Protein AF-M3B7X3-F1 (afdb_monomer_lite)

Radius of gyration: 21.31 Å; chains: 1; bounding box: 44×22×75 Å

Foldseek 3Di:
DDDFPQDPCPPLLVLLVLLLVLLVVLLVVLVCCLVPVLVVLVDPVDQVLVSLVVLLVVLVVCVVPNVVSLVSNLVSLVVLLVVLVVCLVVDVLSVVLNVLSVLLNVLSVVLVCLCVVPLVVLSVLSNVLSVVCNVPVPPPVSSVVNNVSSVVNSVSSVVSSVSSVSSSVSSVVSSVSCVVCRRPDD

Secondary structure (DSSP, 8-state):
-PPP---TTTTHHHHHHHHHHHHHHHHHHHHHIIIIIHHHTT-TTS-HHHHHHHHHHHHHHHHHHHHHHHHHHHHHHHHHHHHHHHTTTT-HHHHHHHHHHHHHHHHHHHHHHHIIIIIHHHHHHHHHHHHHHHH-TT-HHHHHHHHHHHHHHHHHHHHHHHHHHHHHHHHHHHHHHHHHHTT---

pLDDT: mean 80.9, std 12.2, range [32.16, 93.62]

Organism: Pseudocercospora fijiensis (strain CIRAD86) (NCBI:txid383855)

Sequence (186 aa):
MPSPTLSQFWWMTPIQFLAALTAGFNSGATGLQAPLTMPILELSSIPAVYRGKQLRHLLTASDKFFPKLNAVSTLSNLVLGVICFLKRKESRVASEKWKFLVLAFGLNFGTTVFTLGYMARLNDLLRELARKIEVDPSDGVAERRFGETQVLWKRGANFRTVIMTSAAAVSIYTLYLDGKYLGMPM

InterPro domains:
  IPR013901 Anthrone oxygenase [PF08592] (62-170)

Structure (mmCIF, N/CA/C/O backbone):
data_AF-M3B7X3-F1
#
_entry.id   AF-M3B7X3-F1
#
loop_
_atom_site.group_PDB
_atom_site.id
_atom_site.type_symbol
_atom_site.label_atom_id
_atom_site.label_alt_id
_atom_site.label_comp_id
_atom_site.label_asym_id
_atom_site.label_entity_id
_atom_site.label_seq_id
_atom_site.pdbx_PDB_ins_code
_atom_site.Cartn_x
_atom_site.Cartn_y
_atom_site.Cartn_z
_atom_site.occupancy
_atom_site.B_iso_or_equiv
_atom_site.auth_seq_id
_atom_site.auth_comp_id
_atom_site.auth_asym_id
_atom_site.auth_atom_id
_atom_site.pdbx_PDB_model_num
ATOM 1 N N . MET A 1 1 ? -16.782 -6.018 46.853 1.00 32.16 1 MET A N 1
ATOM 2 C CA . MET A 1 1 ? -16.194 -4.983 45.975 1.00 32.16 1 MET A CA 1
ATOM 3 C C . MET A 1 1 ? -15.671 -5.685 44.733 1.00 32.16 1 MET A C 1
ATOM 5 O O . MET A 1 1 ? -14.865 -6.592 44.915 1.00 32.16 1 MET A O 1
ATOM 9 N N . PRO A 1 2 ? -16.133 -5.383 43.508 1.00 38.69 2 PRO A N 1
ATOM 10 C CA . PRO A 1 2 ? -15.510 -5.953 42.323 1.00 38.69 2 PRO A CA 1
ATOM 11 C C . PRO A 1 2 ? -14.125 -5.319 42.148 1.00 38.69 2 PRO A C 1
ATOM 13 O O . PRO A 1 2 ? -13.979 -4.101 42.226 1.00 38.69 2 PRO A O 1
ATOM 16 N N . SER A 1 3 ? -13.123 -6.175 41.981 1.00 39.34 3 SER A N 1
ATOM 17 C CA . SER A 1 3 ? -11.709 -5.862 41.770 1.00 39.34 3 SER A CA 1
ATOM 18 C C . SER A 1 3 ? -11.473 -4.941 40.564 1.00 39.34 3 SER A C 1
ATOM 20 O O . SER A 1 3 ? -12.279 -4.958 39.629 1.00 39.34 3 SER A O 1
ATOM 22 N N . PRO A 1 4 ? -10.354 -4.190 40.528 1.00 42.91 4 PRO A N 1
ATOM 23 C CA . PRO A 1 4 ? -10.046 -3.292 39.424 1.00 42.91 4 PRO A CA 1
ATOM 24 C C . PRO A 1 4 ? -9.999 -4.058 38.096 1.00 42.91 4 PRO A C 1
ATOM 26 O O . PRO A 1 4 ? -9.399 -5.126 37.973 1.00 42.91 4 PRO A O 1
ATOM 29 N N . THR A 1 5 ? -10.683 -3.478 37.118 1.00 48.72 5 THR A N 1
ATOM 30 C CA . THR A 1 5 ? -10.980 -3.891 35.741 1.00 48.72 5 THR A CA 1
ATOM 31 C C . THR A 1 5 ? -9.740 -3.988 34.845 1.00 48.72 5 THR A C 1
ATOM 33 O O . THR A 1 5 ? -9.711 -3.480 33.728 1.00 48.72 5 THR A O 1
ATOM 36 N N . LEU A 1 6 ? -8.688 -4.657 35.309 1.00 46.34 6 LEU A N 1
ATOM 37 C CA . LEU A 1 6 ? -7.407 -4.734 34.606 1.00 46.34 6 LEU A CA 1
ATOM 38 C C . LEU A 1 6 ? -7.367 -5.761 33.456 1.00 46.34 6 LEU A C 1
ATOM 40 O O . LEU A 1 6 ? -6.311 -5.928 32.859 1.00 46.34 6 LEU A O 1
ATOM 44 N N . SER A 1 7 ? -8.459 -6.460 33.105 1.00 50.84 7 SER A N 1
ATOM 45 C CA . SER A 1 7 ? -8.317 -7.658 32.251 1.00 50.84 7 SER A CA 1
ATOM 46 C C . SER A 1 7 ? -9.313 -7.902 31.122 1.00 50.84 7 SER A C 1
ATOM 48 O O . SER A 1 7 ? -9.101 -8.860 30.380 1.00 50.84 7 SER A O 1
ATOM 50 N N . GLN A 1 8 ? -10.362 -7.102 30.905 1.00 55.22 8 GLN A N 1
ATOM 51 C CA . GLN A 1 8 ? -11.420 -7.598 30.008 1.00 55.22 8 GLN A CA 1
ATOM 52 C C . GLN A 1 8 ? -10.977 -7.739 28.533 1.00 55.22 8 GLN A C 1
ATOM 54 O O . GLN A 1 8 ? -11.532 -8.570 27.819 1.00 55.22 8 GLN A O 1
ATOM 59 N N . PHE A 1 9 ? -9.927 -7.021 28.099 1.00 62.47 9 PHE A N 1
ATOM 60 C CA . PHE A 1 9 ? -9.427 -7.049 26.713 1.00 62.47 9 PHE A CA 1
ATOM 61 C C . PHE A 1 9 ? -7.904 -6.867 26.567 1.00 62.47 9 PHE A C 1
ATOM 63 O O . PHE A 1 9 ? -7.442 -6.314 25.571 1.00 62.47 9 PHE A O 1
ATOM 70 N N . TRP A 1 10 ? -7.103 -7.352 27.522 1.00 66.12 10 TRP A N 1
ATOM 71 C CA . TRP A 1 10 ? -5.633 -7.197 27.507 1.00 66.12 10 TRP A CA 1
ATOM 72 C C . TRP A 1 10 ? -4.959 -7.676 26.202 1.00 66.12 10 TRP A C 1
ATOM 74 O O . TRP A 1 10 ? -3.912 -7.168 25.813 1.00 66.12 10 TRP A O 1
ATOM 84 N N . TRP A 1 11 ? -5.580 -8.630 25.503 1.00 70.38 11 TRP A N 1
ATOM 85 C CA . TRP A 1 11 ? -5.110 -9.197 24.239 1.00 70.38 11 TRP A CA 1
ATOM 86 C C . TRP A 1 11 ? -5.480 -8.355 23.000 1.00 70.38 11 TRP A C 1
ATOM 88 O O . TRP A 1 11 ? -4.869 -8.528 21.947 1.00 70.38 11 TRP A O 1
ATOM 98 N N . MET A 1 12 ? -6.447 -7.431 23.089 1.00 73.69 12 MET A N 1
ATOM 99 C CA . MET A 1 12 ? -6.881 -6.614 21.943 1.00 73.69 12 MET A CA 1
ATOM 100 C C . MET A 1 12 ? -5.853 -5.549 21.574 1.00 73.69 12 MET A C 1
ATOM 102 O O . MET A 1 12 ? -5.597 -5.331 20.390 1.00 73.69 12 MET A O 1
ATOM 106 N N . THR A 1 13 ? -5.246 -4.911 22.575 1.00 77.62 13 THR A N 1
ATOM 107 C CA . THR A 1 13 ? -4.279 -3.826 22.375 1.00 77.62 13 THR A CA 1
ATOM 108 C C . THR A 1 13 ? -3.025 -4.292 21.624 1.00 77.62 13 THR A C 1
ATOM 110 O O . THR A 1 13 ? -2.667 -3.633 20.649 1.00 77.62 13 THR A O 1
ATOM 113 N N . PRO A 1 14 ? -2.395 -5.445 21.944 1.00 79.75 14 PRO A N 1
ATOM 114 C CA . PRO A 1 14 ? -1.297 -5.984 21.137 1.00 79.75 14 PRO A CA 1
ATOM 115 C C . PRO A 1 14 ? -1.680 -6.261 19.675 1.00 79.75 14 PRO A C 1
ATOM 117 O O . PRO A 1 14 ? -0.920 -5.926 18.769 1.00 79.75 14 PRO A O 1
ATOM 120 N N . ILE A 1 15 ? -2.866 -6.828 19.416 1.00 79.62 15 ILE A N 1
ATOM 121 C CA . ILE A 1 15 ? -3.318 -7.124 18.044 1.00 79.62 15 ILE A CA 1
ATOM 122 C C . ILE A 1 15 ? -3.590 -5.827 17.273 1.00 79.62 15 ILE A C 1
ATOM 124 O O . ILE A 1 15 ? -3.188 -5.700 16.118 1.00 79.62 15 ILE A O 1
ATOM 128 N N . GLN A 1 16 ? -4.221 -4.836 17.907 1.00 78.19 16 GLN A N 1
ATOM 129 C CA . GLN A 1 16 ? -4.441 -3.518 17.301 1.00 78.19 16 GLN A CA 1
ATOM 130 C C . GLN A 1 16 ? -3.134 -2.771 17.061 1.00 78.19 16 GLN A C 1
ATOM 132 O O . GLN A 1 16 ? -2.995 -2.099 16.043 1.00 78.19 16 GLN A O 1
ATOM 137 N N . PHE A 1 17 ? -2.158 -2.923 17.953 1.00 81.88 17 PHE A N 1
ATOM 138 C CA . PHE A 1 17 ? -0.833 -2.343 17.788 1.00 81.88 17 PHE A CA 1
ATOM 139 C C . PHE A 1 17 ? -0.130 -2.937 16.568 1.00 81.88 17 PHE A C 1
ATOM 141 O O . PHE A 1 17 ? 0.361 -2.193 15.721 1.00 81.88 17 PHE A O 1
ATOM 148 N N . LEU A 1 18 ? -0.174 -4.262 16.405 1.00 82.12 18 LEU A N 1
ATOM 149 C CA . LEU A 1 18 ? 0.335 -4.930 15.206 1.00 82.12 18 LEU A CA 1
ATOM 150 C C . LEU A 1 18 ? -0.425 -4.505 13.940 1.00 82.12 18 LEU A C 1
ATOM 152 O O . LEU A 1 18 ? 0.200 -4.248 12.909 1.00 82.12 18 LEU A O 1
ATOM 156 N N . ALA A 1 19 ? -1.752 -4.377 13.998 1.00 78.62 19 ALA A N 1
ATOM 157 C CA . ALA A 1 19 ? -2.565 -3.927 12.867 1.00 78.62 19 ALA A CA 1
ATOM 158 C C . ALA A 1 19 ? -2.245 -2.479 12.453 1.00 78.62 19 ALA A C 1
ATOM 160 O O . ALA A 1 19 ? -2.145 -2.189 11.258 1.00 78.62 19 ALA A O 1
ATOM 161 N N . ALA A 1 20 ? -2.037 -1.589 13.428 1.00 79.50 20 ALA A N 1
ATOM 162 C CA . ALA A 1 20 ? -1.670 -0.194 13.211 1.00 79.50 20 ALA A CA 1
ATOM 163 C C . ALA A 1 20 ? -0.232 -0.054 12.696 1.00 79.50 20 ALA A C 1
ATOM 165 O O . ALA A 1 20 ? -0.001 0.686 11.741 1.00 79.50 20 ALA A O 1
ATOM 166 N N . LEU A 1 21 ? 0.724 -0.803 13.261 1.00 82.62 21 LEU A N 1
ATOM 167 C CA . LEU A 1 21 ? 2.103 -0.835 12.773 1.00 82.62 21 LEU A CA 1
ATOM 168 C C . LEU A 1 21 ? 2.172 -1.351 11.340 1.00 82.62 21 LEU A C 1
ATOM 170 O O . LEU A 1 21 ? 2.798 -0.722 10.496 1.00 82.62 21 LEU A O 1
ATOM 174 N N . THR A 1 22 ? 1.515 -2.470 11.037 1.00 78.06 22 THR A N 1
ATOM 175 C CA . THR A 1 22 ? 1.511 -3.028 9.676 1.00 78.06 22 THR A CA 1
ATOM 176 C C . THR A 1 22 ? 0.863 -2.073 8.677 1.00 78.06 22 THR A C 1
ATOM 178 O O . THR A 1 22 ? 1.416 -1.881 7.594 1.00 78.06 22 THR A O 1
ATOM 181 N N . ALA A 1 23 ? -0.241 -1.410 9.043 1.00 73.50 23 ALA A N 1
ATOM 182 C CA . ALA A 1 23 ? -0.843 -0.358 8.223 1.00 73.50 23 ALA A CA 1
ATOM 183 C C . ALA A 1 23 ? 0.119 0.825 8.008 1.00 73.50 23 ALA A C 1
ATOM 185 O O . ALA A 1 23 ? 0.285 1.273 6.875 1.00 73.50 23 ALA A O 1
ATOM 186 N N . GLY A 1 24 ? 0.796 1.280 9.068 1.00 75.19 24 GLY A N 1
ATOM 187 C CA . GLY A 1 24 ? 1.764 2.379 9.034 1.00 75.19 24 GLY A CA 1
ATOM 188 C C . GLY A 1 24 ? 3.024 2.073 8.220 1.00 75.19 24 GLY A C 1
ATOM 189 O O . GLY A 1 24 ? 3.465 2.896 7.424 1.00 75.19 24 GLY A O 1
ATOM 190 N N . PHE A 1 25 ? 3.590 0.871 8.342 1.00 77.44 25 PHE A N 1
ATOM 191 C CA . PHE A 1 25 ? 4.721 0.441 7.513 1.00 77.44 25 PHE A CA 1
ATOM 192 C C . PHE A 1 25 ? 4.327 0.336 6.040 1.00 77.44 25 PHE A C 1
ATOM 194 O O . PHE A 1 25 ? 5.087 0.737 5.160 1.00 77.44 25 PHE A O 1
ATOM 201 N N . ASN A 1 26 ? 3.131 -0.181 5.758 1.00 72.88 26 ASN A N 1
ATOM 202 C CA . ASN A 1 26 ? 2.644 -0.327 4.393 1.00 72.88 26 ASN A CA 1
ATOM 203 C C . ASN A 1 26 ? 2.352 1.052 3.760 1.00 72.88 26 ASN A C 1
ATOM 205 O O . ASN A 1 26 ? 2.676 1.272 2.587 1.00 72.88 26 ASN A O 1
ATOM 209 N N . SER A 1 27 ? 1.795 2.001 4.528 1.00 68.62 27 SER A N 1
ATOM 210 C CA . SER A 1 27 ? 1.561 3.376 4.066 1.00 68.62 27 SER A CA 1
ATOM 211 C C . SER A 1 27 ? 2.871 4.138 3.885 1.00 68.62 27 SER A C 1
ATOM 213 O O . SER A 1 27 ? 3.059 4.751 2.841 1.00 68.62 27 SER A O 1
ATOM 215 N N . GLY A 1 28 ? 3.809 4.030 4.830 1.00 65.75 28 GLY A N 1
ATOM 216 C CA . GLY A 1 28 ? 5.124 4.665 4.759 1.00 65.75 28 GLY A CA 1
ATOM 217 C C . GLY A 1 28 ? 5.959 4.153 3.589 1.00 65.75 28 GLY A C 1
ATOM 218 O O . GLY A 1 28 ? 6.509 4.942 2.832 1.00 65.75 28 GLY A O 1
ATOM 219 N N . ALA A 1 29 ? 5.999 2.842 3.359 1.00 67.62 29 ALA A N 1
ATOM 220 C CA . ALA A 1 29 ? 6.745 2.291 2.234 1.00 67.62 29 ALA A CA 1
ATOM 221 C C . ALA A 1 29 ? 6.149 2.697 0.874 1.00 67.62 29 ALA A C 1
ATOM 223 O O . ALA A 1 29 ? 6.891 3.042 -0.041 1.00 67.62 29 ALA A O 1
ATOM 224 N N . THR A 1 30 ? 4.818 2.725 0.746 1.00 66.00 30 THR A N 1
ATOM 225 C CA . THR A 1 30 ? 4.146 3.203 -0.478 1.00 66.00 30 THR A CA 1
ATOM 226 C C . THR A 1 30 ? 4.337 4.714 -0.661 1.00 66.00 30 THR A C 1
ATOM 228 O O . THR A 1 30 ? 4.655 5.178 -1.758 1.00 66.00 30 THR A O 1
ATOM 231 N N . GLY A 1 31 ? 4.214 5.465 0.435 1.00 60.16 31 GLY A N 1
ATOM 232 C CA . GLY A 1 31 ? 4.354 6.914 0.497 1.00 60.16 31 GLY A CA 1
ATOM 233 C C . GLY A 1 31 ? 5.786 7.416 0.339 1.00 60.16 31 GLY A C 1
ATOM 234 O O . GLY A 1 31 ? 5.959 8.570 -0.017 1.00 60.16 31 GLY A O 1
ATOM 235 N N . LEU A 1 32 ? 6.807 6.577 0.541 1.00 64.38 32 LEU A N 1
ATOM 236 C CA . LEU A 1 32 ? 8.206 6.887 0.219 1.00 64.38 32 LEU A CA 1
ATOM 237 C C . LEU A 1 32 ? 8.577 6.425 -1.199 1.00 64.38 32 LEU A C 1
ATOM 239 O O . LEU A 1 32 ? 9.334 7.107 -1.887 1.00 64.38 32 LEU A O 1
ATOM 243 N N . GLN A 1 33 ? 8.007 5.318 -1.690 1.00 67.12 33 GLN A N 1
ATOM 244 C CA . GLN A 1 33 ? 8.290 4.815 -3.042 1.00 67.12 33 GLN A CA 1
ATOM 245 C C . GLN A 1 33 ? 7.832 5.772 -4.153 1.00 67.12 33 GLN A C 1
ATOM 247 O O . GLN A 1 33 ? 8.554 5.964 -5.132 1.00 67.12 33 GLN A O 1
ATOM 252 N N . ALA A 1 34 ? 6.658 6.392 -4.016 1.00 62.41 34 ALA A N 1
ATOM 253 C CA . ALA A 1 34 ? 6.115 7.283 -5.044 1.00 62.41 34 ALA A CA 1
ATOM 254 C C . ALA A 1 34 ? 6.850 8.640 -5.182 1.00 62.41 34 ALA A C 1
ATOM 256 O O . ALA A 1 34 ? 7.098 9.037 -6.321 1.00 62.41 34 ALA A O 1
ATOM 257 N N . PRO A 1 35 ? 7.229 9.349 -4.098 1.00 58.50 35 PRO A N 1
ATOM 258 C CA . PRO A 1 35 ? 7.925 10.635 -4.194 1.00 58.50 35 PRO A CA 1
ATOM 259 C C . PRO A 1 35 ? 9.455 10.551 -4.125 1.00 58.50 35 PRO A C 1
ATOM 261 O O . PRO A 1 35 ? 10.102 11.512 -4.524 1.00 58.50 35 PRO A O 1
ATOM 264 N N . LEU A 1 36 ? 10.054 9.459 -3.631 1.00 61.25 36 LEU A N 1
ATOM 265 C CA . LEU A 1 36 ? 11.519 9.339 -3.557 1.00 61.25 36 LEU A CA 1
ATOM 266 C C . LEU A 1 36 ? 12.061 8.358 -4.589 1.00 61.25 36 LEU A C 1
ATOM 268 O O . LEU A 1 36 ? 12.982 8.685 -5.330 1.00 61.25 36 LEU A O 1
ATOM 272 N N . THR A 1 37 ? 11.491 7.158 -4.671 1.00 64.81 37 THR A N 1
ATOM 273 C CA . THR A 1 37 ? 12.055 6.107 -5.525 1.00 64.81 37 THR A CA 1
ATOM 274 C C . THR A 1 37 ? 11.711 6.313 -6.998 1.00 64.81 37 THR A C 1
ATOM 276 O O . THR A 1 37 ? 12.593 6.208 -7.843 1.00 64.81 37 THR A O 1
ATOM 279 N N . MET A 1 38 ? 10.463 6.655 -7.329 1.00 69.69 38 MET A N 1
ATOM 280 C CA . MET A 1 38 ? 10.069 6.850 -8.731 1.00 69.69 38 MET A CA 1
ATOM 281 C C . MET A 1 38 ? 10.735 8.053 -9.423 1.00 69.69 38 MET A C 1
ATOM 283 O O . MET A 1 38 ? 11.180 7.874 -10.551 1.00 69.69 38 MET A O 1
ATOM 287 N N . PRO A 1 39 ? 10.895 9.237 -8.799 1.00 62.97 39 PRO A N 1
ATOM 288 C CA . PRO A 1 39 ? 11.577 10.360 -9.449 1.00 62.97 39 PRO A CA 1
ATOM 289 C C . PRO A 1 39 ? 13.058 10.093 -9.743 1.00 62.97 39 PRO A C 1
ATOM 291 O O . PRO A 1 39 ? 13.563 10.502 -10.785 1.00 62.97 39 PRO A O 1
ATOM 294 N N . ILE A 1 40 ? 13.748 9.338 -8.878 1.00 59.62 40 ILE A N 1
ATOM 295 C CA . ILE A 1 40 ? 15.127 8.886 -9.136 1.00 59.62 40 ILE A CA 1
ATOM 296 C C . ILE A 1 40 ? 15.168 7.966 -10.368 1.00 59.62 40 ILE A C 1
ATOM 298 O O . ILE A 1 40 ? 16.091 8.041 -11.175 1.00 59.62 40 ILE A O 1
ATOM 302 N N . LEU A 1 41 ? 14.125 7.154 -10.561 1.00 64.50 41 LEU A N 1
ATOM 303 C CA . LEU A 1 41 ? 13.939 6.274 -11.719 1.00 64.50 41 LEU A CA 1
ATOM 304 C C . LEU A 1 41 ? 13.376 6.990 -12.956 1.00 64.50 41 LEU A C 1
ATOM 306 O O . LEU A 1 41 ? 13.020 6.323 -13.925 1.00 64.50 41 LEU A O 1
ATOM 310 N N . GLU A 1 42 ? 13.286 8.318 -12.941 1.00 68.38 42 GLU A N 1
ATOM 311 C CA . GLU A 1 42 ? 12.842 9.150 -14.065 1.00 68.38 42 GLU A CA 1
ATOM 312 C C . GLU A 1 42 ? 13.927 10.128 -14.537 1.00 68.38 42 GLU A C 1
ATOM 314 O O . GLU A 1 42 ? 13.754 10.765 -15.575 1.00 68.38 42 GLU A O 1
ATOM 319 N N . LEU A 1 43 ? 15.063 10.211 -13.835 1.00 72.25 43 LEU A N 1
ATOM 320 C CA . LEU A 1 43 ? 16.181 11.080 -14.203 1.00 72.25 43 LEU A CA 1
ATOM 321 C C . LEU A 1 43 ? 16.670 10.775 -15.625 1.00 72.25 43 LEU A C 1
ATOM 323 O O . LEU A 1 43 ? 17.094 9.657 -15.922 1.00 72.25 43 LEU A O 1
ATOM 327 N N . SER A 1 44 ? 16.649 11.791 -16.491 1.00 70.50 44 SER A N 1
ATOM 328 C CA . SER A 1 44 ? 17.091 11.698 -17.891 1.00 70.50 44 SER A CA 1
ATOM 329 C C . SER A 1 44 ? 18.587 11.415 -18.034 1.00 70.50 44 SER A C 1
ATOM 331 O O . SER A 1 44 ? 19.022 10.906 -19.061 1.00 70.50 44 SER A O 1
ATOM 333 N N . SER A 1 45 ? 19.373 11.702 -16.994 1.00 76.38 45 SER A N 1
ATOM 334 C CA . SER A 1 45 ? 20.800 11.380 -16.926 1.00 76.38 45 SER A CA 1
ATOM 335 C C . SER A 1 45 ? 21.080 9.883 -16.762 1.00 76.38 45 SER A C 1
ATOM 337 O O . SER A 1 45 ? 22.212 9.453 -16.975 1.00 76.38 45 SER A O 1
ATOM 339 N N . ILE A 1 46 ? 20.076 9.080 -16.391 1.00 78.19 46 ILE A N 1
ATOM 340 C CA . ILE A 1 46 ? 20.221 7.636 -16.200 1.00 78.19 46 ILE A CA 1
ATOM 341 C C . ILE A 1 46 ? 19.628 6.912 -17.417 1.00 78.19 46 ILE A C 1
ATOM 343 O O . ILE A 1 46 ? 18.432 7.053 -17.690 1.00 78.19 46 ILE A O 1
ATOM 347 N N . PRO A 1 47 ? 20.402 6.071 -18.126 1.00 81.00 47 PRO A N 1
ATOM 348 C CA . PRO A 1 47 ? 19.880 5.303 -19.253 1.00 81.00 47 PRO A CA 1
ATOM 349 C C . PRO A 1 47 ? 18.645 4.472 -18.875 1.00 81.00 47 PRO A C 1
ATOM 351 O O . PRO A 1 47 ? 18.592 3.859 -17.802 1.00 81.00 47 PRO A O 1
ATOM 354 N N . ALA A 1 48 ? 17.654 4.427 -19.771 1.00 77.50 48 ALA A N 1
ATOM 355 C CA . ALA A 1 48 ? 16.365 3.762 -19.548 1.00 77.50 48 ALA A CA 1
ATOM 356 C C . ALA A 1 48 ? 16.503 2.289 -19.121 1.00 77.50 48 ALA A C 1
ATOM 358 O O . ALA A 1 48 ? 15.746 1.812 -18.276 1.00 77.50 48 ALA A O 1
ATOM 359 N N . VAL A 1 49 ? 17.531 1.596 -19.618 1.00 82.56 49 VAL A N 1
ATOM 360 C CA . VAL A 1 49 ? 17.854 0.206 -19.260 1.00 82.56 49 VAL A CA 1
ATOM 361 C C . VAL A 1 49 ? 18.088 0.037 -17.752 1.00 82.56 49 VAL A C 1
ATOM 363 O O . VAL A 1 49 ? 17.556 -0.890 -17.136 1.00 82.56 49 VAL A O 1
ATOM 366 N N . TYR A 1 50 ? 18.856 0.930 -17.121 1.00 84.19 50 TYR A N 1
ATOM 367 C CA . TYR A 1 50 ? 19.150 0.836 -15.687 1.00 84.19 50 TYR A CA 1
ATOM 368 C C . TYR A 1 50 ? 17.931 1.201 -14.836 1.00 84.19 50 TYR A C 1
ATOM 370 O O . TYR A 1 50 ? 17.645 0.510 -13.853 1.00 84.19 50 TYR A O 1
ATOM 378 N N . ARG A 1 51 ? 17.168 2.218 -15.262 1.00 81.38 51 ARG A N 1
ATOM 379 C CA . ARG A 1 51 ? 15.893 2.609 -14.636 1.00 81.38 51 ARG A CA 1
ATOM 380 C C . ARG A 1 51 ? 14.898 1.443 -14.654 1.00 81.38 51 ARG A C 1
ATOM 382 O O . ARG A 1 51 ? 14.342 1.083 -13.617 1.00 81.38 51 ARG A O 1
ATOM 389 N N . GLY A 1 52 ? 14.754 0.778 -15.801 1.00 81.06 52 GLY A N 1
ATOM 390 C CA . GLY A 1 52 ? 13.903 -0.401 -15.972 1.00 81.06 52 GLY A CA 1
ATOM 391 C C . GLY A 1 52 ? 14.318 -1.587 -15.095 1.00 81.06 52 GLY A C 1
ATOM 392 O O . GLY A 1 52 ? 13.466 -2.210 -14.455 1.00 81.06 52 GLY A O 1
ATOM 393 N N . LYS A 1 53 ? 15.624 -1.879 -14.996 1.00 83.50 53 LYS A N 1
ATOM 394 C CA . LYS A 1 53 ? 16.155 -2.954 -14.134 1.00 83.50 53 LYS A CA 1
ATOM 395 C C . LYS A 1 53 ? 15.866 -2.711 -12.654 1.00 83.50 53 LYS A C 1
ATOM 397 O O . LYS A 1 53 ? 15.361 -3.612 -11.977 1.00 83.50 53 LYS A O 1
ATOM 402 N N . GLN A 1 54 ? 16.157 -1.507 -12.162 1.00 83.62 54 GLN A N 1
ATOM 403 C CA . GLN A 1 54 ? 15.894 -1.137 -10.770 1.00 83.62 54 GLN A CA 1
ATOM 404 C C . GLN A 1 54 ? 14.395 -1.171 -10.463 1.00 83.62 54 GLN A C 1
ATOM 406 O O . GLN A 1 54 ? 13.987 -1.782 -9.474 1.00 83.62 54 GLN A O 1
ATOM 411 N N . LEU A 1 55 ? 13.564 -0.607 -11.346 1.00 83.88 55 LEU A N 1
ATOM 412 C CA . LEU A 1 55 ? 12.116 -0.620 -11.174 1.00 83.88 55 LEU A CA 1
ATOM 413 C C . LEU A 1 55 ? 11.565 -2.048 -11.114 1.00 83.88 55 LEU A C 1
ATOM 415 O O . LEU A 1 55 ? 10.793 -2.376 -10.216 1.00 83.88 55 LEU A O 1
ATOM 419 N N . ARG A 1 56 ? 11.995 -2.933 -12.019 1.00 83.12 56 ARG A N 1
ATOM 420 C CA . ARG A 1 56 ? 11.571 -4.341 -12.022 1.00 83.12 56 ARG A CA 1
ATOM 421 C C . ARG A 1 56 ? 11.912 -5.037 -10.705 1.00 83.12 56 ARG A C 1
ATOM 423 O O . ARG A 1 56 ? 11.076 -5.775 -10.179 1.00 83.12 56 ARG A O 1
ATOM 430 N N . HIS A 1 57 ? 13.110 -4.805 -10.169 1.00 83.12 57 HIS A N 1
ATOM 431 C CA . HIS A 1 57 ? 13.516 -5.367 -8.881 1.00 83.12 57 HIS A CA 1
ATOM 432 C C . HIS A 1 57 ? 12.617 -4.864 -7.743 1.00 83.12 57 HIS A C 1
ATOM 434 O O . HIS A 1 57 ? 12.073 -5.669 -6.985 1.00 83.12 57 HIS A O 1
ATOM 440 N N .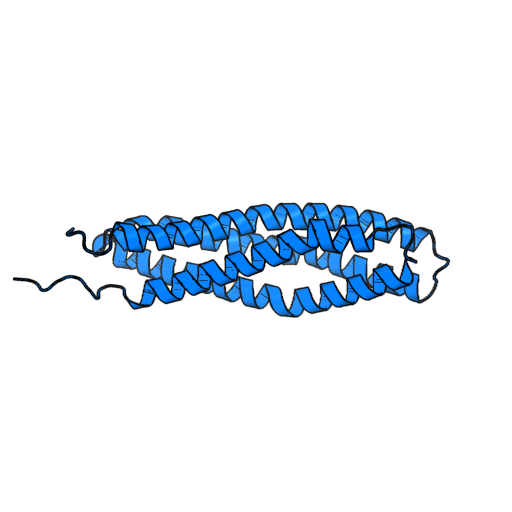 LEU A 1 58 ? 12.380 -3.552 -7.683 1.00 82.44 58 LEU A N 1
ATOM 441 C CA . LEU A 1 58 ? 11.525 -2.923 -6.676 1.00 82.44 58 LEU A CA 1
ATOM 442 C C . LEU A 1 58 ? 10.080 -3.420 -6.741 1.00 82.44 58 LEU A C 1
ATOM 444 O O . LEU A 1 58 ? 9.522 -3.795 -5.715 1.00 82.44 58 LEU A O 1
ATOM 448 N N . LEU A 1 59 ? 9.490 -3.491 -7.936 1.00 82.62 59 LEU A N 1
ATOM 449 C CA . LEU A 1 59 ? 8.132 -4.006 -8.123 1.00 82.62 59 LEU A CA 1
ATOM 450 C C . LEU A 1 59 ? 8.027 -5.474 -7.698 1.00 82.62 59 LEU A C 1
ATOM 452 O O . LEU A 1 59 ? 7.038 -5.881 -7.103 1.00 82.62 59 LEU A O 1
ATOM 456 N N . THR A 1 60 ? 9.047 -6.285 -7.985 1.00 82.19 60 THR A N 1
ATOM 457 C CA . THR A 1 60 ? 9.065 -7.706 -7.594 1.00 82.19 60 THR A CA 1
ATOM 458 C C . THR A 1 60 ? 9.174 -7.874 -6.078 1.00 82.19 60 THR A C 1
ATOM 460 O O . THR A 1 60 ? 8.476 -8.702 -5.494 1.00 82.19 60 THR A O 1
ATOM 463 N N . ALA A 1 61 ? 10.014 -7.071 -5.418 1.00 81.12 61 ALA A N 1
ATOM 464 C CA . ALA A 1 61 ? 10.091 -7.051 -3.961 1.00 81.12 61 ALA A CA 1
ATOM 465 C C . ALA A 1 61 ? 8.759 -6.578 -3.349 1.00 81.12 61 ALA A C 1
ATOM 467 O O . ALA A 1 61 ? 8.231 -7.212 -2.435 1.00 81.12 61 ALA A O 1
ATOM 468 N N . SER A 1 62 ? 8.181 -5.514 -3.906 1.00 77.56 62 SER A N 1
ATOM 469 C CA . SER A 1 62 ? 6.913 -4.920 -3.478 1.00 77.56 62 SER A CA 1
ATOM 470 C C . SER A 1 62 ? 5.767 -5.942 -3.484 1.00 77.56 62 SER A C 1
ATOM 472 O O . SER A 1 62 ? 5.126 -6.159 -2.450 1.00 77.56 62 SER A O 1
ATOM 474 N N . ASP A 1 63 ? 5.594 -6.671 -4.589 1.00 79.00 63 ASP A N 1
ATOM 475 C CA . ASP A 1 63 ? 4.545 -7.689 -4.737 1.00 79.00 63 ASP A CA 1
ATOM 476 C C . ASP A 1 63 ? 4.706 -8.867 -3.761 1.00 79.00 63 ASP A C 1
ATOM 478 O O . ASP A 1 63 ? 3.725 -9.497 -3.367 1.00 79.00 63 ASP A O 1
ATOM 482 N N . LYS A 1 64 ? 5.933 -9.170 -3.320 1.00 81.12 64 LYS A N 1
ATOM 483 C CA . LYS A 1 64 ? 6.184 -10.263 -2.369 1.00 81.12 64 LYS A CA 1
ATOM 484 C C . LYS A 1 64 ? 5.864 -9.875 -0.922 1.00 81.12 64 LYS A C 1
ATOM 486 O O . LYS A 1 64 ? 5.412 -10.729 -0.150 1.00 81.12 64 LYS A O 1
ATOM 491 N N . PHE A 1 65 ? 6.136 -8.626 -0.541 1.00 78.75 65 PHE A N 1
ATOM 492 C CA . PHE A 1 65 ? 6.080 -8.172 0.852 1.00 78.75 65 PHE A CA 1
ATOM 493 C C .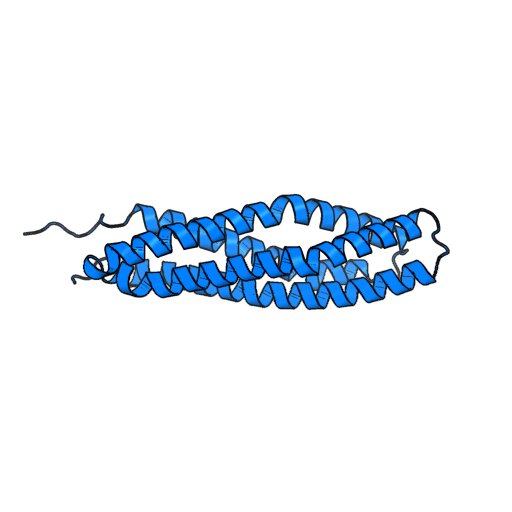 PHE A 1 65 ? 4.758 -7.483 1.221 1.00 78.75 65 PHE A C 1
ATOM 495 O O . PHE A 1 65 ? 4.138 -7.857 2.221 1.00 78.75 65 PHE A O 1
ATOM 502 N N . PHE A 1 66 ? 4.286 -6.507 0.438 1.00 78.81 66 PHE A N 1
ATOM 503 C CA . PHE A 1 66 ? 3.161 -5.657 0.858 1.00 78.81 66 PHE A CA 1
ATOM 504 C C . PHE A 1 66 ? 1.797 -6.345 0.916 1.00 78.81 66 PHE A C 1
ATOM 506 O O . PHE A 1 66 ? 1.044 -6.032 1.843 1.00 78.81 66 PHE A O 1
ATOM 513 N N . PRO A 1 67 ? 1.449 -7.296 0.026 1.00 81.31 67 PRO A N 1
ATOM 514 C CA . PRO A 1 67 ? 0.179 -8.010 0.143 1.00 81.31 67 PRO A CA 1
ATOM 515 C C . PRO A 1 67 ? 0.051 -8.764 1.469 1.00 81.31 67 PRO A C 1
ATOM 517 O O . PRO A 1 67 ? -1.007 -8.741 2.093 1.00 81.31 67 PRO A O 1
ATOM 520 N N . LYS A 1 68 ? 1.149 -9.362 1.950 1.00 84.06 68 LYS A N 1
ATOM 521 C CA . LYS A 1 68 ? 1.175 -10.090 3.227 1.00 84.06 68 LYS A CA 1
ATOM 522 C C . LYS A 1 68 ? 0.961 -9.149 4.410 1.00 84.06 68 LYS A C 1
ATOM 524 O O . LYS A 1 68 ? 0.140 -9.436 5.275 1.00 84.06 68 LYS A O 1
ATOM 529 N N . LEU A 1 69 ? 1.649 -8.006 4.418 1.00 81.56 69 LEU A N 1
ATOM 530 C CA . LEU A 1 69 ? 1.474 -6.987 5.459 1.00 81.56 69 LEU A CA 1
ATOM 531 C C . LEU A 1 69 ? 0.048 -6.425 5.469 1.00 81.56 69 LEU A C 1
ATOM 533 O O . LEU A 1 69 ? -0.555 -6.288 6.533 1.00 81.56 69 LEU A O 1
ATOM 537 N N . ASN A 1 70 ? -0.521 -6.155 4.290 1.00 84.94 70 ASN A N 1
ATOM 538 C CA . ASN A 1 70 ? -1.893 -5.668 4.195 1.00 84.94 70 ASN A CA 1
ATOM 539 C C . ASN A 1 70 ? -2.911 -6.712 4.668 1.00 84.94 70 ASN A C 1
ATOM 541 O O . ASN A 1 70 ? -3.878 -6.357 5.340 1.00 84.94 70 ASN A O 1
ATOM 545 N N . ALA A 1 71 ? -2.691 -7.993 4.357 1.00 85.81 71 ALA A N 1
ATOM 546 C CA . ALA A 1 71 ? -3.554 -9.085 4.797 1.00 85.81 71 ALA A CA 1
ATOM 547 C C . ALA A 1 71 ? -3.594 -9.196 6.329 1.00 85.81 71 ALA A C 1
ATOM 549 O O . ALA A 1 71 ? -4.678 -9.320 6.895 1.00 85.81 71 ALA A O 1
ATOM 550 N N . VAL A 1 72 ? -2.444 -9.064 7.003 1.00 86.31 72 VAL A N 1
ATOM 551 C CA . VAL A 1 72 ? -2.370 -9.072 8.476 1.00 86.31 72 VAL A CA 1
ATOM 552 C C . VAL A 1 72 ? -3.186 -7.931 9.081 1.00 86.31 72 VAL A C 1
ATOM 554 O O . VAL A 1 72 ? -3.983 -8.173 9.988 1.00 86.31 72 VAL A O 1
ATOM 557 N N . SER A 1 73 ? -3.045 -6.707 8.562 1.00 85.19 73 SER A N 1
ATOM 558 C CA . SER A 1 73 ? -3.813 -5.551 9.047 1.00 85.19 73 SER A CA 1
ATOM 559 C C . SER A 1 73 ? -5.315 -5.708 8.770 1.00 85.19 73 SER A C 1
ATOM 561 O O . SER A 1 73 ? -6.149 -5.470 9.642 1.00 85.19 73 SER A O 1
ATOM 563 N N . THR A 1 74 ? -5.676 -6.179 7.571 1.00 88.75 74 THR A N 1
ATOM 564 C CA . THR A 1 74 ? -7.073 -6.410 7.161 1.00 88.75 74 THR A CA 1
ATOM 565 C C . THR A 1 74 ? -7.749 -7.449 8.052 1.00 88.75 74 THR A C 1
ATOM 567 O O . THR A 1 74 ? -8.820 -7.188 8.597 1.00 88.75 74 THR A O 1
ATOM 570 N N . LEU A 1 75 ? -7.117 -8.612 8.235 1.00 90.44 75 LEU A N 1
ATOM 571 C CA . LEU A 1 75 ? -7.677 -9.706 9.023 1.00 90.44 75 LEU A CA 1
ATOM 572 C C . LEU A 1 75 ? -7.767 -9.338 10.505 1.00 90.44 75 LEU A C 1
ATOM 574 O O . LEU A 1 75 ? -8.796 -9.585 11.128 1.00 90.44 75 LEU A O 1
ATOM 578 N N . SER A 1 76 ? -6.732 -8.693 11.050 1.00 87.81 76 SER A N 1
ATOM 579 C CA . SER A 1 76 ? -6.741 -8.209 12.434 1.00 87.81 76 SER A CA 1
ATOM 580 C C . SER A 1 76 ? -7.905 -7.244 12.677 1.00 87.81 76 SER A C 1
ATOM 582 O O . SER A 1 76 ? -8.677 -7.442 13.613 1.00 87.81 76 SER A O 1
ATOM 584 N N . ASN A 1 77 ? -8.091 -6.250 11.801 1.00 89.38 77 ASN A N 1
ATOM 585 C CA . ASN A 1 77 ? -9.185 -5.282 11.918 1.00 89.38 77 ASN A CA 1
ATOM 586 C C . ASN A 1 77 ? -10.567 -5.939 11.784 1.00 89.38 77 ASN A C 1
ATOM 588 O O . ASN A 1 77 ? -11.484 -5.570 12.516 1.00 89.38 77 ASN A O 1
ATOM 592 N N . LEU A 1 78 ? -10.711 -6.947 10.916 1.00 92.12 78 LEU A N 1
ATOM 593 C CA . LEU A 1 78 ? -11.953 -7.711 10.782 1.00 92.12 78 LEU A CA 1
ATOM 594 C C . LEU A 1 78 ? -12.278 -8.497 12.058 1.00 92.12 78 LEU A C 1
ATOM 596 O O . LEU A 1 78 ? -13.370 -8.353 12.606 1.00 92.12 78 LEU A O 1
ATOM 600 N N . VAL A 1 79 ? -11.330 -9.305 12.541 1.00 91.31 79 VAL A N 1
ATOM 601 C CA . VAL A 1 79 ? -11.512 -10.151 13.731 1.00 91.31 79 VAL A CA 1
ATOM 602 C C . VAL A 1 79 ? -11.844 -9.290 14.947 1.00 91.31 79 VAL A C 1
ATOM 604 O O . VAL A 1 79 ? -12.827 -9.544 15.643 1.00 91.31 79 VAL A O 1
ATOM 607 N N . LEU A 1 80 ? -11.077 -8.224 15.172 1.00 88.25 80 LEU A N 1
ATOM 608 C CA . LEU A 1 80 ? -11.318 -7.304 16.280 1.00 88.25 80 LEU A CA 1
ATOM 609 C C . LEU A 1 80 ? -12.641 -6.550 16.115 1.00 88.25 80 LEU A C 1
ATOM 611 O O . LEU A 1 80 ? -13.345 -6.351 17.101 1.00 88.25 80 LEU A O 1
ATOM 615 N N . GLY A 1 81 ? -13.001 -6.155 14.891 1.00 90.38 81 GLY A N 1
ATOM 616 C CA . GLY A 1 81 ? -14.276 -5.506 14.595 1.00 90.38 81 GLY A CA 1
ATOM 617 C C . GLY A 1 81 ? -15.469 -6.391 14.953 1.00 90.38 81 GLY A C 1
ATOM 618 O O . GLY A 1 81 ? -16.387 -5.930 15.632 1.00 90.38 81 GLY A O 1
ATOM 619 N N . VAL A 1 82 ? -15.423 -7.676 14.583 1.00 91.44 82 VAL A N 1
ATOM 620 C CA . VAL A 1 82 ? -16.449 -8.6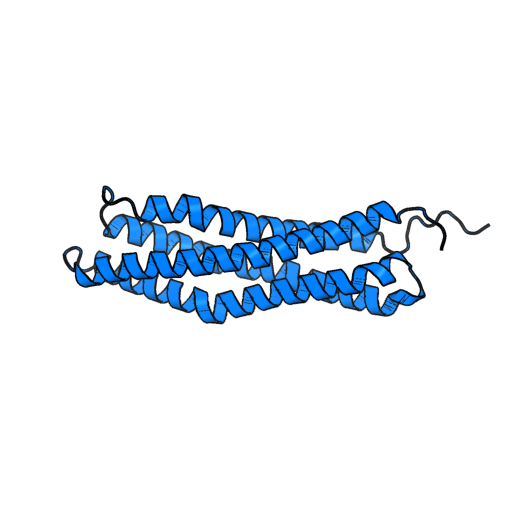69 14.940 1.00 91.44 82 VAL A CA 1
ATOM 621 C C . VAL A 1 82 ? -16.517 -8.868 16.453 1.00 91.44 82 VAL A C 1
ATOM 623 O O . VAL A 1 82 ? -17.606 -8.819 17.025 1.00 91.44 82 VAL A O 1
ATOM 626 N N . ILE A 1 83 ? -15.377 -9.036 17.130 1.00 88.75 83 ILE A N 1
ATOM 627 C CA . ILE A 1 83 ? -15.360 -9.247 18.584 1.00 88.75 83 ILE A CA 1
ATOM 628 C C . ILE A 1 83 ? -15.886 -8.011 19.326 1.00 88.75 83 ILE A C 1
ATOM 630 O O . ILE A 1 83 ? -16.750 -8.148 20.195 1.00 88.75 83 ILE A O 1
ATOM 634 N N . CYS A 1 84 ? -15.446 -6.802 18.953 1.00 88.00 84 CYS A N 1
ATOM 635 C CA . CYS A 1 84 ? -15.982 -5.561 19.513 1.00 88.00 84 CYS A CA 1
ATOM 636 C C . CYS A 1 84 ? -17.485 -5.430 19.256 1.00 88.00 84 CYS A C 1
ATOM 638 O O . CYS A 1 84 ? -18.222 -5.012 20.145 1.00 88.00 84 CYS A O 1
ATOM 640 N N . PHE A 1 85 ? -17.963 -5.811 18.070 1.00 91.38 85 PHE A N 1
ATOM 641 C CA . PHE A 1 85 ? -19.387 -5.784 17.772 1.00 91.38 85 PHE A CA 1
ATOM 642 C C . PHE A 1 85 ? -20.163 -6.740 18.681 1.00 91.38 85 PHE A C 1
ATOM 644 O O . PHE A 1 85 ? -21.161 -6.335 19.273 1.00 91.38 85 PHE A O 1
ATOM 651 N N . LEU A 1 86 ? -19.713 -7.983 18.862 1.00 90.12 86 LEU A N 1
ATOM 652 C CA . LEU A 1 86 ? -20.381 -8.945 19.746 1.00 90.12 86 LEU A CA 1
ATOM 653 C C . LEU A 1 86 ? -20.379 -8.479 21.210 1.00 90.12 86 LEU A C 1
ATOM 655 O O . LEU A 1 86 ? -21.395 -8.591 21.891 1.00 90.12 86 LEU A O 1
ATOM 659 N N . LYS A 1 87 ? -19.278 -7.869 21.662 1.00 85.69 87 LYS A N 1
ATOM 660 C CA . LYS A 1 87 ? -19.085 -7.380 23.036 1.00 85.69 87 LYS A CA 1
ATOM 661 C C . LYS A 1 87 ? -19.535 -5.936 23.275 1.00 85.69 87 LYS A C 1
ATOM 663 O O . LYS A 1 87 ? -19.372 -5.418 24.377 1.00 85.69 87 LYS A O 1
ATOM 668 N N . ARG A 1 88 ? -20.167 -5.288 22.291 1.00 88.00 88 ARG A N 1
ATOM 669 C CA . ARG A 1 88 ? -20.561 -3.866 22.349 1.00 88.00 88 ARG A CA 1
ATOM 670 C C . ARG A 1 88 ? -21.470 -3.497 23.524 1.00 88.00 88 ARG A C 1
ATOM 672 O O . ARG A 1 88 ? -21.457 -2.357 23.961 1.00 88.00 88 ARG A O 1
ATOM 679 N N . LYS A 1 89 ? -22.278 -4.440 24.019 1.00 85.44 89 LYS A N 1
ATOM 680 C CA . LYS A 1 89 ? -23.178 -4.221 25.166 1.00 85.44 89 LYS A CA 1
ATOM 681 C C . LYS A 1 89 ? -22.495 -4.454 26.517 1.00 85.44 89 LYS A C 1
ATOM 683 O O . LYS A 1 89 ? -23.003 -3.998 27.529 1.00 85.44 89 LYS A O 1
ATOM 688 N N . GLU A 1 90 ? -21.376 -5.175 26.520 1.00 81.44 90 GLU A N 1
ATOM 689 C CA . GLU A 1 90 ? -20.623 -5.540 27.724 1.00 81.44 90 GLU A CA 1
ATOM 690 C C .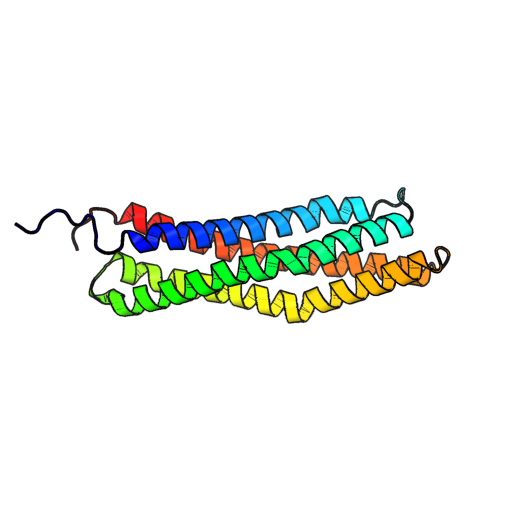 GLU A 1 90 ? -19.485 -4.549 28.010 1.00 81.44 90 GLU A C 1
ATOM 692 O O . GLU A 1 90 ? -19.009 -4.469 29.136 1.00 81.44 90 GLU A O 1
ATOM 697 N N . SER A 1 91 ? -19.032 -3.798 26.998 1.00 77.25 91 SER A N 1
ATOM 698 C CA . SER A 1 91 ? -17.921 -2.856 27.126 1.00 77.25 91 SER A CA 1
ATOM 699 C C . SER A 1 91 ? -18.137 -1.586 26.312 1.00 77.25 91 SER A C 1
ATOM 701 O O . SER A 1 91 ? -18.338 -1.625 25.094 1.00 77.25 91 SER A O 1
ATOM 703 N N . ARG A 1 92 ? -17.995 -0.439 26.985 1.00 81.25 92 ARG A N 1
ATOM 704 C CA . ARG A 1 92 ? -18.021 0.891 26.361 1.00 81.25 92 ARG A CA 1
ATOM 705 C C . ARG A 1 92 ? -16.929 1.047 25.301 1.00 81.25 92 ARG A C 1
ATOM 707 O O . ARG A 1 92 ? -17.182 1.600 24.234 1.00 81.25 92 ARG A O 1
ATOM 714 N N . VAL A 1 93 ? -15.748 0.479 25.552 1.00 83.19 93 VAL A N 1
ATOM 715 C CA . VAL A 1 93 ? -14.624 0.465 24.603 1.00 83.19 93 VAL A CA 1
ATOM 716 C C . VAL A 1 93 ? -15.006 -0.281 23.331 1.00 83.19 93 VAL A C 1
ATOM 718 O O . VAL A 1 93 ? -14.838 0.238 22.231 1.00 83.19 93 VAL A O 1
ATOM 721 N N . ALA A 1 94 ? -15.587 -1.473 23.473 1.00 83.69 94 ALA A N 1
ATOM 722 C CA . ALA A 1 94 ? -16.041 -2.273 22.342 1.00 83.69 94 ALA A CA 1
ATOM 723 C C . ALA A 1 94 ? -17.147 -1.566 21.532 1.00 83.69 94 ALA A C 1
ATOM 725 O O . ALA A 1 94 ? -17.115 -1.599 20.300 1.00 83.69 94 ALA A O 1
ATOM 726 N N . SER A 1 95 ? -18.080 -0.885 22.212 1.00 85.75 95 SER A N 1
ATOM 727 C CA . SER A 1 95 ? -19.182 -0.133 21.591 1.00 85.75 95 SER A CA 1
ATOM 728 C C . SER A 1 95 ? -18.717 1.022 20.702 1.00 85.75 95 SER A C 1
ATOM 730 O O . SER A 1 95 ? -19.269 1.241 19.622 1.00 85.75 95 SER A O 1
ATOM 732 N N . GLU A 1 96 ? -17.675 1.736 21.120 1.00 87.31 96 GLU A N 1
ATOM 733 C CA . GLU A 1 96 ? -17.110 2.833 20.332 1.00 87.31 96 GLU A CA 1
ATOM 734 C C . GLU A 1 96 ? -16.193 2.310 19.219 1.00 87.31 96 GLU A C 1
ATOM 736 O O . GLU A 1 96 ? -16.241 2.781 18.083 1.00 87.31 96 GLU A O 1
ATOM 741 N N . LYS A 1 97 ? -15.380 1.287 19.512 1.00 87.38 97 LYS A N 1
ATOM 742 C CA . LYS A 1 97 ? -14.332 0.806 18.602 1.00 87.38 97 LYS A CA 1
ATOM 743 C C . LYS A 1 97 ? -14.826 0.101 17.355 1.00 87.38 97 LYS A C 1
ATOM 745 O O . LYS A 1 97 ? -14.188 0.239 16.312 1.00 87.38 97 LYS A O 1
ATOM 750 N N . TRP A 1 98 ? -15.897 -0.688 17.445 1.00 90.31 98 TRP A N 1
ATOM 751 C CA . TRP A 1 98 ? -16.262 -1.594 16.349 1.00 90.31 98 TRP A CA 1
ATOM 752 C C . TRP A 1 98 ? -16.481 -0.846 15.025 1.00 90.31 98 TRP A C 1
ATOM 754 O O . TRP A 1 98 ? -16.064 -1.337 13.980 1.00 90.31 98 TRP A O 1
ATOM 764 N N . LYS A 1 99 ? -17.042 0.372 15.065 1.00 93.31 99 LYS A N 1
ATOM 765 C CA . LYS A 1 99 ? -17.266 1.213 13.875 1.00 93.31 99 LYS A CA 1
ATOM 766 C C . LYS A 1 99 ? -15.951 1.579 13.189 1.00 93.31 99 LYS A C 1
ATOM 768 O O . LYS A 1 99 ? -15.830 1.464 11.973 1.00 93.31 99 LYS A O 1
ATOM 773 N N . PHE A 1 100 ? -14.954 1.978 13.977 1.00 92.44 100 PHE A N 1
ATOM 774 C CA . PHE A 1 100 ? -13.633 2.353 13.479 1.00 92.44 100 PHE A CA 1
ATOM 775 C C . PHE A 1 100 ? -12.845 1.139 12.981 1.00 92.44 100 PHE A C 1
ATOM 777 O O . PHE A 1 100 ? -12.188 1.226 11.951 1.00 92.44 100 PHE A O 1
ATOM 784 N N . LEU A 1 101 ? -12.958 -0.013 13.647 1.00 90.31 101 LEU A N 1
ATOM 785 C CA . LEU A 1 101 ? -12.328 -1.257 13.192 1.00 90.31 101 LEU A CA 1
ATOM 786 C C . LEU A 1 101 ? -12.924 -1.747 11.866 1.00 90.31 101 LEU A C 1
ATOM 788 O O . LEU A 1 101 ? -12.180 -2.126 10.965 1.00 90.31 101 LEU A O 1
ATOM 792 N N . VAL A 1 102 ? -14.250 -1.670 11.710 1.00 92.62 102 VAL A N 1
ATOM 793 C CA . VAL A 1 102 ? -14.932 -1.979 10.442 1.00 92.62 102 VAL A CA 1
ATOM 794 C C . VAL A 1 102 ? -14.533 -0.987 9.346 1.00 92.62 102 VAL A C 1
ATOM 796 O O . VAL A 1 102 ? -14.278 -1.402 8.216 1.00 92.62 102 VAL A O 1
ATOM 799 N N . LEU A 1 103 ? -14.409 0.304 9.667 1.00 93.50 103 LEU A N 1
ATOM 800 C CA . LEU A 1 103 ? -13.920 1.310 8.722 1.00 93.50 103 LEU A CA 1
ATOM 801 C C . LEU A 1 103 ? -12.470 1.031 8.294 1.00 93.50 103 LEU A C 1
ATOM 803 O O . LEU A 1 103 ? -12.171 1.041 7.101 1.00 93.50 103 LEU A O 1
ATOM 807 N N . ALA A 1 104 ? -11.577 0.733 9.240 1.00 90.31 104 ALA A N 1
ATOM 808 C CA . ALA A 1 104 ? -10.186 0.389 8.955 1.00 90.31 104 ALA A CA 1
ATOM 809 C C . ALA A 1 104 ? -10.078 -0.892 8.112 1.00 90.31 104 ALA A C 1
ATOM 811 O O . ALA A 1 104 ? -9.288 -0.947 7.169 1.00 90.31 104 ALA A O 1
ATOM 812 N N . PHE A 1 105 ? -10.911 -1.900 8.396 1.00 92.88 105 PHE A N 1
ATOM 813 C CA . PHE A 1 105 ? -11.061 -3.082 7.547 1.00 92.88 105 PHE A CA 1
ATOM 814 C C . PHE A 1 105 ? -11.484 -2.700 6.123 1.00 92.88 105 PHE A C 1
ATOM 816 O O . PHE A 1 105 ? -10.822 -3.107 5.170 1.00 92.88 105 PHE A O 1
ATOM 823 N N . GLY A 1 106 ? -12.530 -1.882 5.969 1.00 93.62 106 GLY A N 1
ATOM 824 C CA . GLY A 1 106 ? -13.024 -1.442 4.664 1.00 93.62 106 GLY A CA 1
ATOM 825 C C . GLY A 1 106 ? -11.967 -0.699 3.843 1.00 93.62 106 GLY A C 1
ATOM 826 O O . GLY A 1 106 ? -11.800 -0.979 2.658 1.00 93.62 106 GLY A O 1
ATOM 827 N N . LEU A 1 107 ? -11.192 0.186 4.475 1.00 92.88 107 LEU A N 1
ATOM 828 C CA . LEU A 1 107 ? -10.100 0.914 3.820 1.00 92.88 107 LEU A CA 1
ATOM 829 C C . LEU A 1 107 ? -8.947 -0.016 3.403 1.00 92.88 107 LEU A C 1
ATOM 831 O O . LEU A 1 107 ? -8.442 0.087 2.281 1.00 92.88 107 LEU A O 1
ATOM 835 N N . ASN A 1 108 ? -8.550 -0.963 4.259 1.00 90.25 108 ASN A N 1
ATOM 836 C CA . ASN A 1 108 ? -7.512 -1.946 3.929 1.00 90.25 108 ASN A CA 1
ATOM 837 C C . ASN A 1 108 ? -7.959 -2.915 2.820 1.00 90.25 108 ASN A C 1
ATOM 839 O O . ASN A 1 108 ? -7.179 -3.253 1.921 1.00 90.25 108 ASN A O 1
ATOM 843 N N . PHE A 1 109 ? -9.225 -3.333 2.845 1.00 92.38 109 PHE A N 1
ATOM 844 C CA . PHE A 1 109 ? -9.817 -4.160 1.800 1.00 92.38 109 PHE A CA 1
ATOM 845 C C . PHE A 1 109 ? -9.892 -3.396 0.473 1.00 92.38 109 PHE A C 1
ATOM 847 O O . PHE A 1 109 ? -9.402 -3.886 -0.544 1.00 92.38 109 PHE A O 1
ATOM 854 N N . GLY A 1 110 ? -10.392 -2.157 0.490 1.00 91.81 110 GLY A N 1
ATOM 855 C CA . GLY A 1 110 ? -10.434 -1.278 -0.681 1.00 91.81 110 GLY A CA 1
ATOM 856 C C . GLY A 1 110 ? -9.047 -1.023 -1.277 1.00 91.81 110 GLY A C 1
ATOM 857 O O . GLY A 1 110 ? -8.873 -1.104 -2.491 1.00 91.81 110 GLY A O 1
ATOM 858 N N . THR A 1 111 ? -8.031 -0.832 -0.430 1.00 89.75 111 THR A N 1
ATOM 859 C CA . THR A 1 111 ? -6.622 -0.758 -0.853 1.00 89.75 111 THR A CA 1
ATOM 860 C C . THR A 1 111 ? -6.201 -2.014 -1.616 1.00 89.75 111 THR A C 1
ATOM 862 O O . THR A 1 111 ? -5.550 -1.910 -2.656 1.00 89.75 111 THR A O 1
ATOM 865 N N . THR A 1 112 ? -6.565 -3.200 -1.122 1.00 89.44 112 THR A N 1
ATOM 866 C CA . THR A 1 112 ? -6.243 -4.479 -1.776 1.00 89.44 112 THR A CA 1
ATOM 867 C C . THR A 1 112 ? -6.906 -4.571 -3.145 1.00 89.44 112 THR A C 1
ATOM 869 O O . THR A 1 112 ? -6.225 -4.841 -4.132 1.00 89.44 112 THR A O 1
ATOM 872 N N . VAL A 1 113 ? -8.209 -4.285 -3.218 1.00 91.44 113 VAL A N 1
ATOM 873 C CA . VAL A 1 113 ? -8.979 -4.308 -4.470 1.00 91.44 113 VAL A CA 1
ATOM 874 C C . VAL A 1 113 ? -8.391 -3.331 -5.487 1.00 91.44 113 VAL A C 1
ATOM 876 O O . VAL A 1 113 ? -8.151 -3.711 -6.629 1.00 91.44 113 VAL A O 1
ATOM 879 N N . PHE A 1 114 ? -8.083 -2.100 -5.072 1.00 90.00 114 PHE A N 1
ATOM 880 C CA . PHE A 1 114 ? -7.445 -1.108 -5.937 1.00 90.00 114 PHE A CA 1
ATOM 881 C C . PHE A 1 114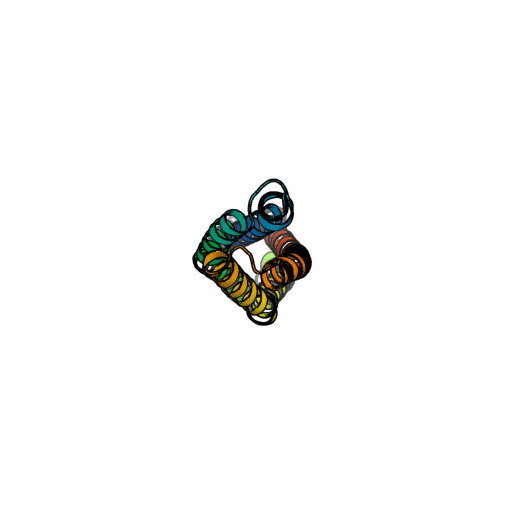 ? -6.064 -1.572 -6.420 1.00 90.00 114 PHE A C 1
ATOM 883 O O . PHE A 1 114 ? -5.731 -1.456 -7.600 1.00 90.00 114 PHE A O 1
ATOM 890 N N . THR A 1 115 ? -5.261 -2.142 -5.521 1.00 87.38 115 THR A N 1
ATOM 891 C CA . THR A 1 115 ? -3.909 -2.603 -5.855 1.00 87.38 115 THR A CA 1
ATOM 892 C C . THR A 1 115 ? -3.952 -3.745 -6.871 1.00 87.38 115 THR A C 1
ATOM 894 O O . THR A 1 115 ? -3.257 -3.682 -7.880 1.00 87.38 115 THR A O 1
ATOM 897 N N . LEU A 1 116 ? -4.794 -4.757 -6.655 1.00 87.50 116 LEU A N 1
ATOM 898 C CA . LEU A 1 116 ? -4.901 -5.906 -7.558 1.00 87.50 116 LEU A CA 1
ATOM 899 C C . LEU A 1 116 ? -5.611 -5.559 -8.874 1.00 87.50 116 LEU A C 1
ATOM 901 O O . LEU A 1 116 ? -5.210 -6.032 -9.933 1.00 87.50 116 LEU A O 1
ATOM 905 N N . GLY A 1 117 ? -6.654 -4.728 -8.825 1.00 87.94 117 GLY A N 1
ATOM 906 C CA . GLY A 1 117 ? -7.456 -4.386 -10.001 1.00 87.94 117 GLY A CA 1
ATOM 907 C C . GLY A 1 117 ? -6.794 -3.370 -10.933 1.00 87.94 117 GLY A C 1
ATOM 908 O O . GLY A 1 117 ? -6.962 -3.458 -12.150 1.00 87.94 117 GLY A O 1
ATOM 909 N N . TYR A 1 118 ? -6.038 -2.418 -10.378 1.00 89.50 118 TYR A N 1
ATOM 910 C CA . TYR A 1 118 ? -5.462 -1.301 -11.131 1.00 89.50 118 TYR A CA 1
ATOM 911 C C . TYR A 1 118 ? -3.928 -1.313 -11.123 1.00 89.50 118 TYR A C 1
ATOM 913 O O . TYR A 1 118 ? -3.307 -1.375 -12.184 1.00 89.50 118 TYR A O 1
ATOM 921 N N . MET A 1 119 ? -3.298 -1.304 -9.944 1.00 88.25 119 MET A N 1
ATOM 922 C CA . MET A 1 119 ? -1.836 -1.153 -9.841 1.00 88.25 119 MET A CA 1
ATOM 923 C C . MET A 1 119 ? -1.066 -2.367 -10.371 1.00 88.25 119 MET A C 1
ATOM 925 O O . MET A 1 119 ? -0.046 -2.184 -11.027 1.00 88.25 119 MET A O 1
ATOM 929 N N . ALA A 1 120 ? -1.547 -3.593 -10.144 1.00 88.69 120 ALA A N 1
ATOM 930 C CA . ALA A 1 120 ? -0.882 -4.810 -10.614 1.00 88.69 120 ALA A CA 1
ATOM 931 C C . ALA A 1 120 ? -0.730 -4.828 -12.145 1.00 88.69 120 ALA A C 1
ATOM 933 O O . ALA A 1 120 ? 0.340 -5.138 -12.659 1.00 88.69 120 ALA A O 1
ATOM 934 N N . ARG A 1 121 ? -1.756 -4.371 -12.875 1.00 90.56 121 ARG A N 1
ATOM 935 C CA . ARG A 1 121 ? -1.702 -4.247 -14.340 1.00 90.56 121 ARG A CA 1
ATOM 936 C C . ARG A 1 121 ? -0.641 -3.245 -14.794 1.00 90.56 121 ARG A C 1
ATOM 938 O O . ARG A 1 121 ? 0.080 -3.505 -15.752 1.00 90.56 121 ARG A O 1
ATOM 945 N N . LEU A 1 122 ? -0.522 -2.113 -14.096 1.00 90.44 122 LEU A N 1
ATOM 946 C CA . LEU A 1 122 ? 0.532 -1.133 -14.369 1.00 90.44 122 LEU A CA 1
ATOM 947 C C . LEU A 1 122 ? 1.921 -1.691 -14.037 1.00 90.44 122 LEU A C 1
ATOM 949 O O . LEU A 1 122 ? 2.858 -1.448 -14.792 1.00 90.44 122 LEU A O 1
ATOM 953 N N . ASN A 1 123 ? 2.060 -2.460 -12.951 1.00 89.44 123 ASN A N 1
ATOM 954 C CA . ASN A 1 123 ? 3.316 -3.131 -12.602 1.00 89.44 123 ASN A CA 1
ATOM 955 C C . ASN A 1 123 ? 3.757 -4.082 -13.721 1.00 89.44 123 ASN A C 1
ATOM 957 O O . ASN A 1 123 ? 4.925 -4.071 -14.107 1.00 89.44 123 ASN A O 1
ATOM 961 N N . ASP A 1 124 ? 2.833 -4.879 -14.255 1.00 90.75 124 ASP A N 1
ATOM 962 C CA . ASP A 1 124 ? 3.123 -5.829 -15.330 1.00 90.75 124 ASP A CA 1
ATOM 963 C C . ASP A 1 124 ? 3.494 -5.121 -16.635 1.00 90.75 124 ASP A C 1
ATOM 965 O O . ASP A 1 124 ? 4.498 -5.476 -17.255 1.00 90.75 124 ASP A O 1
ATOM 969 N N . LEU A 1 125 ? 2.780 -4.048 -16.990 1.00 91.56 125 LEU A N 1
ATOM 970 C CA . LEU A 1 125 ? 3.119 -3.221 -18.148 1.00 91.56 125 LEU A CA 1
ATOM 971 C C . LEU A 1 125 ? 4.508 -2.574 -18.007 1.00 91.56 125 LEU A C 1
ATOM 973 O O . LEU A 1 125 ? 5.303 -2.602 -18.945 1.00 91.56 125 LEU A O 1
ATOM 977 N N . LEU A 1 126 ? 4.842 -2.039 -16.828 1.00 90.31 126 LEU A N 1
ATOM 978 C CA . LEU A 1 126 ? 6.167 -1.471 -16.551 1.00 90.31 126 LEU A CA 1
ATOM 979 C C . LEU A 1 126 ? 7.274 -2.523 -16.676 1.00 90.31 126 LEU A C 1
ATOM 981 O O . LEU A 1 126 ? 8.339 -2.229 -17.214 1.00 90.31 126 LEU A O 1
ATOM 985 N N . ARG A 1 127 ? 7.034 -3.756 -16.214 1.00 89.62 127 ARG A N 1
ATOM 986 C CA . ARG A 1 127 ? 7.985 -4.871 -16.357 1.00 89.62 127 ARG A CA 1
ATOM 987 C C . ARG A 1 127 ? 8.181 -5.271 -17.811 1.00 89.62 127 ARG A C 1
ATOM 989 O O . ARG A 1 127 ? 9.313 -5.551 -18.206 1.00 89.62 127 ARG A O 1
ATOM 996 N N . GLU A 1 128 ? 7.101 -5.328 -18.583 1.00 92.38 128 GLU A N 1
ATOM 997 C CA . GLU A 1 128 ? 7.148 -5.657 -20.006 1.00 92.38 128 GLU A CA 1
ATOM 998 C C . GLU A 1 128 ? 7.941 -4.600 -20.779 1.00 92.38 128 GLU A C 1
ATOM 1000 O O . GLU A 1 128 ? 8.886 -4.937 -21.491 1.00 92.38 128 GLU A O 1
ATOM 1005 N N . LEU A 1 129 ? 7.617 -3.321 -20.583 1.00 90.38 129 LEU A N 1
ATOM 1006 C CA . LEU A 1 129 ? 8.314 -2.206 -21.223 1.00 90.38 129 LEU A CA 1
ATOM 1007 C C . LEU A 1 129 ? 9.789 -2.149 -20.806 1.00 90.38 129 LEU A C 1
ATOM 1009 O O . LEU A 1 129 ? 10.656 -2.004 -21.661 1.00 90.38 129 LEU A O 1
ATOM 1013 N N . ALA A 1 130 ? 10.096 -2.371 -19.524 1.00 88.56 130 ALA A N 1
ATOM 1014 C CA . ALA A 1 130 ? 11.477 -2.469 -19.053 1.00 88.56 130 ALA A CA 1
ATOM 1015 C C . ALA A 1 130 ? 12.253 -3.612 -19.728 1.00 88.56 130 ALA A C 1
ATOM 1017 O O . ALA A 1 130 ? 13.432 -3.450 -20.027 1.00 88.56 130 ALA A O 1
ATOM 1018 N N . ARG A 1 131 ? 11.613 -4.767 -19.978 1.00 89.62 131 ARG A N 1
ATOM 1019 C CA . ARG A 1 131 ? 12.233 -5.878 -20.722 1.00 89.62 131 ARG A CA 1
ATOM 1020 C C . ARG A 1 131 ? 12.462 -5.525 -22.189 1.00 89.62 131 ARG A C 1
ATOM 1022 O O . ARG A 1 131 ? 13.509 -5.877 -22.713 1.00 89.62 131 ARG A O 1
ATOM 1029 N N . LYS A 1 132 ? 11.523 -4.831 -22.838 1.00 88.75 132 LYS A N 1
ATOM 1030 C CA . LYS A 1 132 ? 11.687 -4.384 -24.232 1.00 88.75 132 LYS A CA 1
ATOM 1031 C C . LYS A 1 132 ? 12.864 -3.424 -24.375 1.00 88.75 132 LYS A C 1
ATOM 1033 O O . LYS A 1 132 ? 13.725 -3.678 -25.201 1.00 88.75 132 LYS A O 1
ATOM 1038 N N . ILE A 1 133 ? 12.962 -2.430 -23.492 1.00 89.19 133 ILE A N 1
ATOM 1039 C CA . ILE A 1 133 ? 14.091 -1.484 -23.438 1.00 89.19 133 ILE A CA 1
ATOM 1040 C C . ILE A 1 133 ? 15.419 -2.204 -23.149 1.00 89.19 133 ILE A C 1
ATOM 1042 O O . ILE A 1 133 ? 16.470 -1.796 -23.627 1.00 89.19 133 ILE A O 1
ATOM 1046 N N . GLU A 1 134 ? 15.401 -3.275 -22.348 1.00 88.44 134 GLU A N 1
ATOM 1047 C CA . GLU A 1 134 ? 16.598 -4.082 -22.075 1.00 88.44 134 GLU A CA 1
ATOM 1048 C C . GLU A 1 134 ? 17.076 -4.870 -23.308 1.00 88.44 134 GLU A C 1
ATOM 1050 O O . GLU A 1 134 ? 18.282 -5.034 -23.476 1.00 88.44 134 GLU A O 1
ATOM 1055 N N . VAL A 1 135 ? 16.154 -5.347 -24.151 1.00 90.69 135 VAL A N 1
ATOM 1056 C CA . VAL A 1 135 ? 16.461 -6.092 -25.386 1.00 90.69 135 VAL A CA 1
ATOM 1057 C C . VAL A 1 135 ? 16.843 -5.153 -26.530 1.00 90.69 135 VAL A C 1
ATOM 1059 O O . VAL A 1 135 ? 17.810 -5.425 -27.235 1.00 90.69 135 VAL A O 1
ATOM 1062 N N . ASP A 1 136 ? 16.111 -4.052 -26.692 1.00 89.81 136 ASP A N 1
ATOM 1063 C CA . ASP A 1 136 ? 16.376 -3.004 -27.675 1.00 89.81 136 ASP A CA 1
ATOM 1064 C C . ASP A 1 136 ? 16.419 -1.626 -26.989 1.00 89.81 136 ASP A C 1
ATOM 1066 O O . ASP A 1 136 ? 15.393 -0.954 -26.844 1.00 89.81 136 ASP A O 1
ATOM 1070 N N . PRO A 1 137 ? 17.613 -1.172 -26.566 1.00 84.06 137 PRO A N 1
ATOM 1071 C CA . PRO A 1 137 ? 17.786 0.137 -25.943 1.00 84.06 137 PRO A CA 1
ATOM 1072 C C . PRO A 1 137 ? 17.505 1.322 -26.874 1.00 84.06 137 PRO A C 1
ATOM 1074 O O . PRO A 1 137 ? 17.440 2.450 -26.390 1.00 84.06 137 PRO A O 1
ATOM 1077 N N . SER A 1 138 ? 17.386 1.092 -28.187 1.00 86.81 138 SER A N 1
ATOM 1078 C CA . SER A 1 138 ? 17.102 2.134 -29.177 1.00 86.81 138 SER A CA 1
ATOM 1079 C C . SER A 1 138 ? 15.605 2.329 -29.446 1.00 86.81 138 SER A C 1
ATOM 1081 O O . SER A 1 138 ? 15.225 3.269 -30.149 1.00 86.81 138 SER A O 1
ATOM 1083 N N . ASP A 1 139 ? 14.742 1.503 -28.839 1.00 87.94 139 ASP A N 1
ATOM 1084 C CA . ASP A 1 139 ? 13.287 1.612 -28.948 1.00 87.94 139 ASP A CA 1
ATOM 1085 C C . ASP A 1 139 ? 12.743 2.817 -28.152 1.00 87.94 139 ASP A C 1
ATOM 1087 O O . ASP A 1 139 ? 12.265 2.719 -27.014 1.00 87.94 139 ASP A O 1
ATOM 1091 N N . GLY A 1 140 ? 12.778 3.988 -28.791 1.00 86.19 140 GLY A N 1
ATOM 1092 C CA . GLY A 1 140 ? 12.246 5.234 -28.236 1.00 86.19 140 GLY A CA 1
ATOM 1093 C C . GLY A 1 140 ? 10.729 5.215 -27.993 1.00 86.19 140 GLY A C 1
ATOM 1094 O O . GLY A 1 140 ? 10.222 6.004 -27.191 1.00 86.19 140 GLY A O 1
ATOM 1095 N N . VAL A 1 141 ? 9.979 4.307 -28.633 1.00 91.00 141 VAL A N 1
ATOM 1096 C CA . VAL A 1 141 ? 8.536 4.152 -28.384 1.00 91.00 141 VAL A CA 1
ATOM 1097 C C . VAL A 1 141 ? 8.311 3.431 -27.058 1.00 91.00 141 VAL A C 1
ATOM 1099 O O . VAL A 1 141 ? 7.473 3.868 -26.259 1.00 91.00 141 VAL A O 1
ATOM 1102 N N . ALA A 1 142 ? 9.063 2.359 -26.796 1.00 87.25 142 ALA A N 1
ATOM 1103 C CA . ALA A 1 142 ? 9.025 1.659 -25.517 1.00 87.25 142 ALA A CA 1
ATOM 1104 C C . ALA A 1 142 ? 9.469 2.569 -24.365 1.00 87.25 142 ALA A C 1
ATOM 1106 O O . ALA A 1 142 ? 8.797 2.593 -23.332 1.00 87.25 142 ALA A O 1
ATOM 1107 N N . GLU A 1 143 ? 10.525 3.367 -24.552 1.00 87.06 143 GLU A N 1
ATOM 1108 C CA . GLU A 1 143 ? 10.975 4.337 -23.547 1.00 87.06 143 GLU A CA 1
ATOM 1109 C C . GLU A 1 143 ? 9.898 5.386 -23.235 1.00 87.06 143 GLU A C 1
ATOM 1111 O O . GLU A 1 143 ? 9.580 5.629 -22.066 1.00 87.06 143 GLU A O 1
ATOM 1116 N N . ARG A 1 144 ? 9.271 5.969 -24.263 1.00 89.19 144 ARG A N 1
ATOM 1117 C CA . ARG A 1 144 ? 8.199 6.950 -24.061 1.00 89.19 144 ARG A CA 1
ATOM 1118 C C . ARG A 1 144 ? 7.014 6.350 -23.304 1.00 89.19 144 ARG A C 1
ATOM 1120 O O . ARG A 1 144 ? 6.551 6.933 -22.323 1.00 89.19 144 ARG A O 1
ATOM 1127 N N . ARG A 1 145 ? 6.542 5.168 -23.719 1.00 90.62 145 ARG A N 1
ATOM 1128 C CA . ARG A 1 145 ? 5.442 4.465 -23.035 1.00 90.62 145 ARG A CA 1
ATOM 1129 C C . ARG A 1 145 ? 5.804 4.092 -21.602 1.00 90.62 145 ARG A C 1
ATOM 1131 O O . ARG A 1 145 ? 4.933 4.114 -20.732 1.00 90.62 145 ARG A O 1
ATOM 1138 N N . PHE A 1 146 ? 7.067 3.758 -21.343 1.00 88.56 146 PHE A N 1
ATOM 1139 C CA . PHE A 1 146 ? 7.553 3.465 -19.999 1.00 88.56 146 PHE A CA 1
ATOM 1140 C C . PHE A 1 146 ? 7.401 4.689 -19.092 1.00 88.56 146 PHE A C 1
ATOM 1142 O O . PHE A 1 146 ? 6.767 4.581 -18.042 1.00 88.56 146 PHE A O 1
ATOM 1149 N N . GLY A 1 147 ? 7.851 5.864 -19.543 1.00 86.88 147 GLY A N 1
ATOM 1150 C CA . GLY A 1 147 ? 7.683 7.123 -18.810 1.00 86.88 147 GLY A CA 1
ATOM 1151 C C . GLY A 1 147 ? 6.215 7.505 -18.574 1.00 86.88 147 GLY A C 1
ATOM 1152 O O . GLY A 1 147 ? 5.825 7.827 -17.451 1.00 86.88 147 GLY A O 1
ATOM 1153 N N . GLU A 1 148 ? 5.362 7.403 -19.598 1.00 90.12 148 GLU A N 1
ATOM 1154 C CA . GLU A 1 148 ? 3.916 7.661 -19.466 1.00 90.12 148 GLU A CA 1
ATOM 1155 C C . GLU A 1 148 ? 3.267 6.722 -18.429 1.00 90.12 148 GLU A C 1
ATOM 1157 O O . GLU A 1 148 ? 2.472 7.149 -17.584 1.00 90.12 148 GLU A O 1
ATOM 1162 N N . THR A 1 149 ? 3.669 5.449 -18.427 1.00 89.81 149 THR A N 1
ATOM 1163 C CA . THR A 1 149 ? 3.178 4.452 -17.467 1.00 89.81 149 THR A CA 1
ATOM 1164 C C . THR A 1 149 ? 3.680 4.733 -16.047 1.00 89.81 149 THR A C 1
ATOM 1166 O O . THR A 1 149 ? 2.910 4.578 -15.097 1.00 89.81 149 THR A O 1
ATOM 1169 N N . GLN A 1 150 ? 4.919 5.212 -15.867 1.00 87.50 150 GLN A N 1
ATOM 1170 C CA . GLN A 1 150 ? 5.433 5.632 -14.554 1.00 87.50 150 GLN A CA 1
ATOM 1171 C C . GLN A 1 150 ? 4.591 6.774 -13.962 1.00 87.50 150 GLN A C 1
ATOM 1173 O O . GLN A 1 150 ? 4.260 6.750 -12.774 1.00 87.50 150 GLN A O 1
ATOM 1178 N N . VAL A 1 151 ? 4.152 7.736 -14.782 1.00 87.06 151 VAL A N 1
ATOM 1179 C CA . VAL A 1 151 ? 3.265 8.826 -14.337 1.00 87.06 151 VAL A CA 1
ATOM 1180 C C . VAL A 1 151 ? 1.913 8.297 -13.856 1.00 87.06 151 VAL A C 1
ATOM 1182 O O . VAL A 1 151 ? 1.443 8.693 -12.784 1.00 87.06 151 VAL A O 1
ATOM 1185 N N . LEU A 1 152 ? 1.291 7.387 -14.610 1.00 89.50 152 LEU A N 1
ATOM 1186 C CA . LEU A 1 152 ? 0.028 6.757 -14.210 1.00 89.50 152 LEU A CA 1
ATOM 1187 C C . LEU A 1 152 ? 0.182 5.942 -12.924 1.00 89.50 152 LEU A C 1
ATOM 1189 O O . LEU A 1 152 ? -0.668 6.021 -12.032 1.00 89.50 152 LEU A O 1
ATOM 1193 N N . TRP A 1 153 ? 1.291 5.214 -12.802 1.00 88.69 153 TRP A N 1
ATOM 1194 C CA . TRP A 1 153 ? 1.620 4.450 -11.608 1.00 88.69 153 TRP A CA 1
ATOM 1195 C C . TRP A 1 153 ? 1.772 5.354 -10.384 1.00 88.69 153 TRP A C 1
ATOM 1197 O O . TRP A 1 153 ? 1.161 5.079 -9.355 1.00 88.69 153 TRP A O 1
ATOM 1207 N N . LYS A 1 154 ? 2.496 6.479 -10.494 1.00 86.12 154 LYS A N 1
ATOM 1208 C CA . LYS A 1 154 ? 2.650 7.458 -9.399 1.00 86.12 154 LYS A CA 1
ATOM 1209 C C . LYS A 1 154 ? 1.307 8.008 -8.929 1.00 86.12 154 LYS A C 1
ATOM 1211 O O . LYS A 1 154 ? 1.068 8.095 -7.728 1.00 86.12 154 LYS A O 1
ATOM 1216 N N . ARG A 1 155 ? 0.406 8.346 -9.859 1.00 87.19 155 ARG A N 1
ATOM 1217 C CA . ARG A 1 155 ? -0.952 8.806 -9.514 1.00 87.19 155 ARG A CA 1
ATOM 1218 C C . ARG A 1 155 ? -1.708 7.745 -8.715 1.00 87.19 155 ARG A C 1
ATOM 1220 O O . ARG A 1 155 ? -2.274 8.060 -7.670 1.00 87.19 155 ARG A O 1
ATOM 1227 N N . GLY A 1 156 ? -1.662 6.492 -9.168 1.00 88.06 156 GLY A N 1
ATOM 1228 C CA . GLY A 1 156 ? -2.263 5.371 -8.447 1.00 88.06 156 GLY A CA 1
ATOM 1229 C C . GLY A 1 156 ? -1.620 5.128 -7.078 1.00 88.06 156 GLY A C 1
ATOM 1230 O O . GLY A 1 156 ? -2.329 4.934 -6.093 1.00 88.06 156 GLY A O 1
ATOM 1231 N N . ALA A 1 157 ? -0.294 5.209 -6.977 1.00 85.81 157 ALA A N 1
ATOM 1232 C CA . ALA A 1 157 ? 0.440 5.042 -5.727 1.00 85.81 157 ALA A CA 1
ATOM 1233 C C . ALA A 1 157 ? 0.120 6.149 -4.706 1.00 85.81 157 ALA A C 1
ATOM 1235 O O . ALA A 1 157 ? -0.058 5.857 -3.523 1.00 85.81 157 ALA A O 1
ATOM 1236 N N . ASN A 1 158 ? -0.036 7.399 -5.152 1.00 85.75 158 ASN A N 1
ATOM 1237 C CA . ASN A 1 158 ? -0.454 8.513 -4.297 1.00 85.75 158 ASN A CA 1
ATOM 1238 C C . ASN A 1 158 ? -1.880 8.310 -3.776 1.00 85.75 158 ASN A C 1
ATOM 1240 O O . ASN A 1 158 ? -2.118 8.424 -2.576 1.00 85.75 158 ASN A O 1
ATOM 1244 N N . PHE A 1 159 ? -2.817 7.931 -4.650 1.00 88.94 159 PHE A N 1
ATOM 1245 C CA . PHE A 1 159 ? -4.183 7.610 -4.235 1.00 88.94 159 PHE A CA 1
ATOM 1246 C C . PHE A 1 159 ? -4.217 6.453 -3.224 1.00 88.94 159 PHE A C 1
ATOM 1248 O O . PHE A 1 159 ? -4.838 6.558 -2.167 1.00 88.94 159 PHE A O 1
ATOM 1255 N N . ARG A 1 160 ? -3.467 5.379 -3.499 1.00 86.38 160 ARG A N 1
ATOM 1256 C CA . ARG A 1 160 ? -3.289 4.252 -2.577 1.00 86.38 160 ARG A CA 1
ATOM 1257 C C . ARG A 1 160 ? -2.737 4.718 -1.223 1.00 86.38 160 ARG A C 1
ATOM 1259 O O . ARG A 1 160 ? -3.241 4.300 -0.186 1.00 86.38 160 ARG A O 1
ATOM 1266 N N . THR A 1 161 ? -1.750 5.614 -1.225 1.00 85.50 161 THR A N 1
ATOM 1267 C CA . THR A 1 161 ? -1.149 6.180 -0.005 1.00 85.50 161 THR A CA 1
ATOM 1268 C C . THR A 1 161 ? -2.170 6.940 0.833 1.00 85.50 161 THR A C 1
ATOM 1270 O O . THR A 1 161 ? -2.172 6.786 2.054 1.00 85.50 161 THR A O 1
ATOM 1273 N N . VAL A 1 162 ? -3.070 7.705 0.206 1.00 88.56 162 VAL A N 1
ATOM 1274 C CA . VAL A 1 162 ? -4.159 8.398 0.912 1.00 88.56 162 VAL A CA 1
ATOM 1275 C C . VAL A 1 162 ? -5.042 7.392 1.650 1.00 88.56 162 VAL A C 1
ATOM 1277 O O . VAL A 1 162 ? -5.190 7.505 2.865 1.00 88.56 162 VAL A O 1
ATOM 1280 N N . ILE A 1 163 ? -5.544 6.360 0.959 1.00 89.81 163 ILE A N 1
ATOM 1281 C CA . ILE A 1 163 ? -6.409 5.335 1.574 1.00 89.81 163 ILE A CA 1
ATOM 1282 C C . ILE A 1 163 ? -5.697 4.649 2.745 1.00 89.81 163 ILE A C 1
ATOM 1284 O O . ILE A 1 163 ? -6.269 4.487 3.824 1.00 89.81 163 ILE A O 1
ATOM 1288 N N . MET A 1 164 ? -4.436 4.262 2.552 1.00 86.38 164 MET A N 1
ATOM 1289 C CA . MET A 1 164 ? -3.667 3.542 3.565 1.00 86.38 164 MET A CA 1
ATOM 1290 C C . MET A 1 164 ? -3.315 4.408 4.772 1.00 86.38 164 MET A C 1
ATOM 1292 O O . MET A 1 164 ? -3.334 3.925 5.902 1.00 86.38 164 MET A O 1
ATOM 1296 N N . THR A 1 165 ? -3.031 5.692 4.556 1.00 86.31 165 THR A N 1
ATOM 1297 C CA . THR A 1 165 ? -2.790 6.647 5.644 1.00 86.31 165 THR A CA 1
ATOM 1298 C C . THR A 1 165 ? -4.069 6.876 6.441 1.00 86.31 165 THR A C 1
ATOM 1300 O O . THR A 1 165 ? -4.025 6.870 7.669 1.00 86.31 165 THR A O 1
ATOM 1303 N N . SER A 1 166 ? -5.226 6.976 5.776 1.00 89.62 166 SER A N 1
ATOM 1304 C CA . SER A 1 166 ? -6.524 7.008 6.454 1.00 89.62 166 SER A CA 1
ATOM 1305 C C . SER A 1 166 ? -6.774 5.730 7.263 1.00 89.62 166 SER A C 1
ATOM 1307 O O . SER A 1 166 ? -7.180 5.818 8.420 1.00 89.62 166 SER A O 1
ATOM 1309 N N . ALA A 1 167 ? -6.476 4.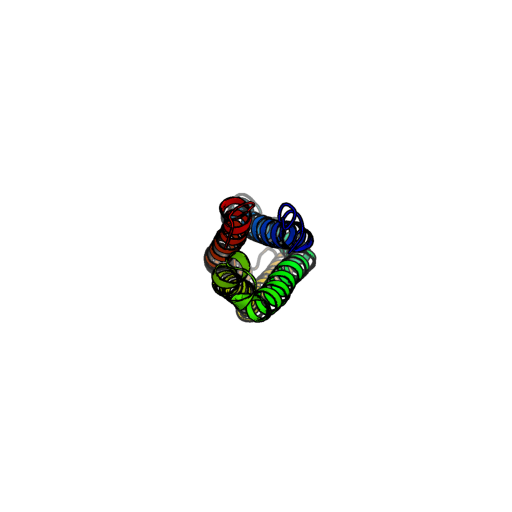547 6.715 1.00 87.69 167 ALA A N 1
ATOM 1310 C CA . ALA A 1 167 ? -6.624 3.276 7.430 1.00 87.69 167 ALA A CA 1
ATOM 1311 C C . ALA A 1 167 ? -5.721 3.197 8.672 1.00 87.69 167 ALA A C 1
ATOM 1313 O O . ALA A 1 167 ? -6.162 2.764 9.742 1.00 87.69 167 ALA A O 1
ATOM 1314 N N . ALA A 1 168 ? -4.473 3.660 8.550 1.00 86.31 168 ALA A N 1
ATOM 1315 C CA . ALA A 1 168 ? -3.530 3.750 9.657 1.00 86.31 168 ALA A CA 1
ATOM 1316 C C . ALA A 1 168 ? -4.014 4.739 10.729 1.00 86.31 168 ALA A C 1
ATOM 1318 O O . ALA A 1 168 ? -4.032 4.388 11.905 1.00 86.31 168 ALA A O 1
ATOM 1319 N N . ALA A 1 169 ? -4.483 5.929 10.341 1.00 88.56 169 ALA A N 1
ATOM 1320 C CA . ALA A 1 169 ? -5.009 6.933 11.266 1.00 88.56 169 ALA A CA 1
ATOM 1321 C C . ALA A 1 169 ? -6.222 6.413 12.052 1.00 88.56 169 ALA A C 1
ATOM 1323 O O . ALA A 1 169 ? -6.273 6.550 13.274 1.00 88.56 169 ALA A O 1
ATOM 1324 N N . VAL A 1 170 ? -7.164 5.747 11.376 1.00 89.56 170 VAL A N 1
ATOM 1325 C CA . VAL A 1 170 ? -8.320 5.115 12.031 1.00 89.56 170 VAL A CA 1
ATOM 1326 C C . VAL A 1 170 ? -7.866 3.998 12.978 1.00 89.56 170 VAL A C 1
ATOM 1328 O O . VAL A 1 170 ? -8.348 3.922 14.106 1.00 89.56 170 VAL A O 1
ATOM 1331 N N . SER A 1 171 ? -6.898 3.170 12.574 1.00 84.00 171 SER A N 1
ATOM 1332 C CA . SER A 1 171 ? -6.355 2.102 13.430 1.00 84.00 171 SER A CA 1
ATOM 1333 C C . SER A 1 171 ? -5.654 2.668 14.676 1.00 84.00 171 SER A C 1
ATOM 1335 O O . SER A 1 171 ? -5.894 2.200 15.787 1.00 84.00 171 SER A O 1
ATOM 1337 N N . ILE A 1 172 ? -4.860 3.733 14.536 1.00 86.12 172 ILE A N 1
ATOM 1338 C CA . ILE A 1 172 ? -4.227 4.438 15.664 1.00 86.12 172 ILE A CA 1
ATOM 1339 C C . ILE A 1 172 ? -5.284 5.057 16.582 1.00 86.12 172 ILE A C 1
ATOM 1341 O O . ILE A 1 172 ? -5.167 4.971 17.804 1.00 86.12 172 ILE A O 1
ATOM 1345 N N . TYR A 1 173 ? -6.355 5.622 16.023 1.00 87.81 173 TYR A N 1
ATOM 1346 C CA . TYR A 1 173 ? -7.460 6.140 16.825 1.00 87.81 173 TYR A CA 1
ATOM 1347 C C . TYR A 1 173 ? -8.106 5.040 17.680 1.00 87.81 173 TYR A C 1
ATOM 1349 O O . TYR A 1 173 ? -8.427 5.276 18.844 1.00 87.81 173 TYR A O 1
ATOM 1357 N N . THR A 1 174 ? -8.222 3.808 17.169 1.00 85.50 174 THR A N 1
ATOM 1358 C CA . THR A 1 174 ? -8.708 2.691 17.997 1.00 85.50 174 THR A CA 1
ATOM 1359 C C . THR A 1 174 ? -7.775 2.373 19.164 1.00 85.50 174 THR A C 1
ATOM 1361 O O . THR A 1 174 ? -8.267 2.100 20.255 1.00 85.50 174 THR A O 1
ATOM 1364 N N . LEU A 1 175 ? -6.455 2.493 19.006 1.00 83.50 175 LEU A N 1
ATOM 1365 C CA . LEU A 1 175 ? -5.512 2.356 20.125 1.00 83.50 175 LEU A CA 1
ATOM 1366 C C . LEU A 1 175 ? -5.670 3.484 21.149 1.00 83.50 175 LEU A C 1
ATOM 1368 O O . LEU A 1 175 ? -5.676 3.229 22.351 1.00 83.50 175 LEU A O 1
ATOM 1372 N N . TYR A 1 176 ? -5.878 4.720 20.693 1.00 85.06 176 TYR A N 1
ATOM 1373 C CA . TYR A 1 176 ? -6.183 5.837 21.590 1.00 85.06 176 TYR A CA 1
ATOM 1374 C C . TYR A 1 176 ? -7.449 5.573 22.421 1.00 85.06 176 TYR A C 1
ATOM 1376 O O . TYR A 1 176 ? -7.471 5.866 23.616 1.00 85.06 176 TYR A O 1
ATOM 1384 N N . LEU A 1 177 ? -8.482 4.964 21.828 1.00 83.69 177 LEU A N 1
ATOM 1385 C CA . LEU A 1 177 ? -9.690 4.580 22.561 1.00 83.69 177 LEU A CA 1
ATOM 1386 C C . LEU A 1 177 ? -9.431 3.515 23.644 1.00 83.69 177 LEU A C 1
ATOM 1388 O O . LEU A 1 177 ? -10.161 3.517 24.631 1.00 83.69 177 LEU A O 1
ATOM 1392 N N . ASP A 1 178 ? -8.416 2.645 23.514 1.00 78.56 178 ASP A N 1
ATOM 1393 C CA . ASP A 1 178 ? -8.009 1.782 24.644 1.00 78.56 178 ASP A CA 1
ATOM 1394 C C . ASP A 1 178 ? -7.480 2.630 25.797 1.00 78.56 178 ASP A C 1
ATOM 1396 O O . ASP A 1 178 ? -7.963 2.510 26.919 1.00 78.56 178 ASP A O 1
ATOM 1400 N N . GLY A 1 179 ? -6.523 3.521 25.514 1.00 77.19 179 GLY A N 1
ATOM 1401 C CA . GLY A 1 179 ? -5.907 4.388 26.523 1.00 77.19 179 GLY A CA 1
ATOM 1402 C C . GLY A 1 179 ? -6.901 5.331 27.201 1.00 77.19 179 GLY A C 1
ATOM 1403 O O . GLY A 1 179 ? -6.825 5.542 28.406 1.00 77.19 179 GLY A O 1
ATOM 1404 N N . LYS A 1 180 ? -7.868 5.865 26.445 1.00 79.25 180 LYS A N 1
ATOM 1405 C CA . LYS A 1 180 ? -8.885 6.795 26.954 1.00 79.25 180 LYS A CA 1
ATOM 1406 C C . LYS A 1 180 ? -9.821 6.156 27.979 1.00 79.25 180 LYS A C 1
ATOM 1408 O O . LYS A 1 180 ? -10.269 6.841 28.891 1.00 79.25 180 LYS A O 1
ATOM 1413 N N . TYR A 1 181 ? -10.161 4.884 27.799 1.00 72.06 181 TYR A N 1
ATOM 1414 C CA . TYR A 1 181 ? -11.159 4.196 28.621 1.00 72.06 181 TYR A CA 1
ATOM 1415 C C . TYR A 1 181 ? -10.555 3.144 29.564 1.00 72.06 181 TYR A C 1
ATOM 1417 O O . TYR A 1 181 ? -11.284 2.531 30.345 1.00 72.06 181 TYR A O 1
ATOM 1425 N N . LEU A 1 182 ? -9.233 2.952 29.530 1.00 63.16 182 LEU A N 1
ATOM 1426 C CA . LEU A 1 182 ? -8.480 2.174 30.511 1.00 63.16 182 LEU A CA 1
ATOM 1427 C C . LEU A 1 182 ? -8.728 2.743 31.921 1.00 63.16 182 LEU A C 1
ATOM 1429 O O . LEU A 1 182 ? -8.326 3.859 32.235 1.00 63.16 182 LEU A O 1
ATOM 1433 N N . GLY A 1 183 ? -9.416 1.970 32.768 1.00 55.16 183 GLY A N 1
ATOM 1434 C CA . GLY A 1 183 ? -9.678 2.316 34.171 1.00 55.16 183 GLY A CA 1
ATOM 1435 C C . GLY A 1 183 ? -10.954 3.123 34.453 1.00 55.16 183 GLY A C 1
ATOM 1436 O O . GLY A 1 183 ? -11.199 3.444 35.613 1.00 55.16 183 GLY A O 1
ATOM 1437 N N . MET A 1 184 ? -11.790 3.426 33.452 1.00 50.88 184 MET A N 1
ATOM 1438 C CA . MET A 1 184 ? -13.079 4.091 33.696 1.00 50.88 184 MET A CA 1
ATOM 1439 C C . MET A 1 184 ? -14.180 3.065 34.031 1.00 50.88 184 MET A C 1
ATOM 1441 O O . MET A 1 184 ? -14.329 2.086 33.292 1.00 50.88 184 MET A O 1
ATOM 1445 N N . PRO A 1 185 ? -14.957 3.254 35.119 1.00 47.31 185 PRO A N 1
ATOM 1446 C CA . PRO A 1 185 ? -16.166 2.468 35.355 1.00 47.31 185 PRO A CA 1
ATOM 1447 C C . PRO A 1 185 ? -17.219 2.759 34.270 1.00 47.31 185 PRO A C 1
ATOM 1449 O O . PRO A 1 185 ? -17.138 3.786 33.593 1.00 47.31 185 PRO A O 1
ATOM 1452 N N . MET A 1 186 ? -18.157 1.817 34.088 1.00 51.94 186 MET A N 1
ATOM 1453 C CA . MET A 1 186 ? -19.191 1.850 33.036 1.00 51.94 186 MET A CA 1
ATOM 1454 C C . MET A 1 186 ? -19.928 3.188 32.944 1.00 51.94 186 MET A C 1
ATOM 1456 O O . MET A 1 186 ? -20.411 3.657 33.997 1.00 51.94 186 MET A O 1
#